Protein AF-A0A4Y8CLH3-F1 (afdb_monomer)

Mean predicted aligned error: 7.03 Å

Foldseek 3Di:
DDPCVVQNPVRDDDDAPQPDADVNDPVNSVCVVVVHDDDPVDDDPDPDPFDFFQLLVLLLVLLVVDPLDPPCNVVVNVVSCVPGGPDPDPLRHAFADLVVVVVVCVVCVVVQVVCCVPPPVVDPGSDDDDPSVPDDHRHHDDPDDSVVSNVVNVVVSVVSVVVVVVVVVVVVVVVVVVVD

pLDDT: mean 89.58, std 7.36, range [62.72, 97.62]

Solvent-accessible surface area (backbone atoms only — not comparable to full-atom values): 11167 Å² total; per-residue (Å²): 132,56,70,46,80,74,64,38,62,91,70,58,87,87,77,60,86,88,54,84,46,46,86,78,35,72,65,48,27,51,36,51,77,70,75,46,85,82,63,85,84,68,77,79,86,79,78,76,88,52,62,56,16,47,68,35,49,55,48,48,58,51,47,71,71,46,91,71,58,80,88,47,53,65,58,50,49,54,57,44,45,79,72,22,31,66,63,84,51,70,95,39,40,66,25,64,51,65,67,62,53,46,52,55,53,60,69,44,43,67,59,51,51,49,50,32,62,73,77,37,68,89,50,95,63,94,64,87,79,80,59,72,91,77,59,75,59,38,70,72,80,87,88,65,58,71,63,60,56,49,53,55,36,49,53,55,49,48,55,53,51,53,51,52,52,53,53,51,54,52,51,54,53,52,56,52,67,71,75,110

Secondary structure (DSSP, 8-state):
--HHHHH-GGG-----SSSS-GGGSHHHHHHHHTTPPP-TT--------PPBPHHHHHHHHHHTTS---HHHHHHHHHHHHHHHBT---GGGS-B--HHHHHHHHHHHHHHHHHHHHHH-TT-S-SSPPP-STT---B-S-SSS-HHHHHHHHHHHHHHHHHHHHHHHHHHHHHHHHTT-

Nearest PDB structures (foldseek):
  6nvw-assembly1_B  TM=2.755E-01  e=1.276E+00  Priestia megaterium

Sequence (180 aa):
KTHAEVFGEENLIVRLLREDYVGGTLLKDFVYHLGLEWDESFVLKQTKNESFNLLGTELMSRLNQKDLKQDNLNSLLFMARRKFEGSKEKRLKFAVQKDIAKAYVDYFASSLEWVKNKYFPHKNSLFTPVNWEEYEQNYTLTHMLSKDWDDVADFIAQIIVSKNEIISSLKEQLELARKD

Radius of gyration: 24.9 Å; Cα contacts (8 Å, |Δi|>4): 111; chains: 1; bounding box: 57×40×78 Å

Structure (mmCIF, N/CA/C/O backbone):
data_AF-A0A4Y8CLH3-F1
#
_entry.id   AF-A0A4Y8CLH3-F1
#
loop_
_atom_site.group_PDB
_atom_site.id
_atom_site.type_symbol
_atom_site.label_atom_id
_atom_site.label_alt_id
_atom_site.label_comp_id
_atom_site.label_asym_id
_atom_site.label_entity_id
_atom_site.label_seq_id
_ato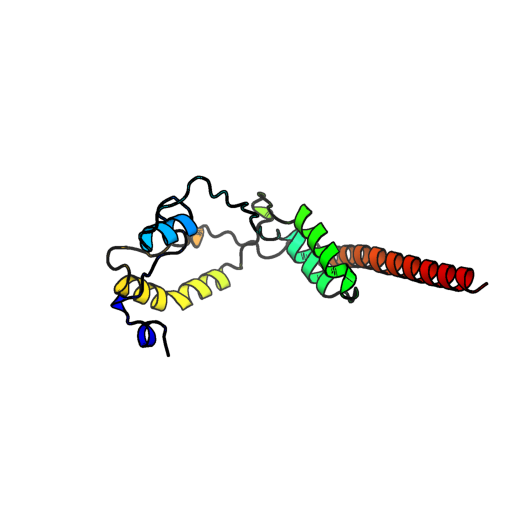m_site.pdbx_PDB_ins_code
_atom_site.Cartn_x
_atom_site.Cartn_y
_atom_site.Cartn_z
_atom_site.occupancy
_atom_site.B_iso_or_equiv
_atom_site.auth_seq_id
_atom_site.auth_comp_id
_atom_site.auth_asym_id
_atom_site.auth_atom_id
_atom_site.pdbx_PDB_model_num
ATOM 1 N N . LYS A 1 1 ? -14.162 23.718 6.050 1.00 66.88 1 LYS A N 1
ATOM 2 C CA . LYS A 1 1 ? -15.340 23.219 6.782 1.00 66.88 1 LYS A CA 1
ATOM 3 C C . LYS A 1 1 ? -15.260 21.707 6.838 1.00 66.88 1 LYS A C 1
ATOM 5 O O . LYS A 1 1 ? -14.906 21.123 5.816 1.00 66.88 1 LYS A O 1
ATOM 10 N N . THR A 1 2 ? -15.492 21.090 7.989 1.00 87.44 2 THR A N 1
ATOM 11 C CA . THR A 1 2 ? -15.524 19.621 8.102 1.00 87.44 2 THR A CA 1
ATOM 12 C C . THR A 1 2 ? -16.815 19.065 7.492 1.00 87.44 2 THR A C 1
ATOM 14 O O . THR A 1 2 ? -17.774 19.807 7.288 1.00 87.44 2 THR A O 1
ATOM 17 N N . HIS A 1 3 ? -16.864 17.764 7.186 1.00 89.12 3 HIS A N 1
ATOM 18 C CA . HIS A 1 3 ? -18.109 17.139 6.721 1.00 89.12 3 HIS A CA 1
ATOM 19 C C . HIS A 1 3 ? -19.236 17.283 7.756 1.00 89.12 3 HIS A C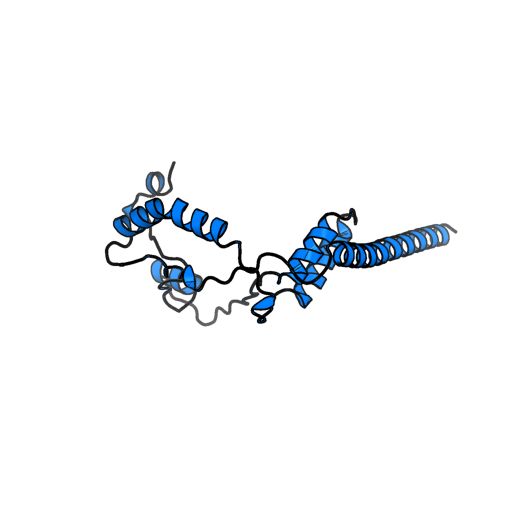 1
ATOM 21 O O . HIS A 1 3 ? -20.356 17.608 7.379 1.00 89.12 3 HIS A O 1
ATOM 27 N N . ALA A 1 4 ? -18.923 17.153 9.049 1.00 91.56 4 ALA A N 1
ATOM 28 C CA . ALA A 1 4 ? -19.880 17.361 10.136 1.00 91.56 4 ALA A CA 1
ATOM 29 C C . ALA A 1 4 ? -20.440 18.795 10.169 1.00 91.56 4 ALA A C 1
ATOM 31 O O . ALA A 1 4 ? -21.633 18.981 10.370 1.00 91.56 4 ALA A O 1
ATOM 32 N N . GLU A 1 5 ? -19.620 19.818 9.903 1.00 94.56 5 GLU A N 1
ATOM 33 C CA . GLU A 1 5 ? -20.084 21.217 9.847 1.00 94.56 5 GLU A CA 1
ATOM 34 C C . GLU A 1 5 ? -21.042 21.504 8.684 1.00 94.56 5 GLU A C 1
ATOM 36 O O . GLU A 1 5 ? -21.795 22.474 8.736 1.00 94.56 5 GLU A O 1
ATOM 41 N N . VAL A 1 6 ? -20.970 20.724 7.604 1.00 95.81 6 VAL A N 1
ATOM 42 C CA . VAL A 1 6 ? -21.806 20.922 6.412 1.00 95.81 6 VAL A CA 1
ATOM 43 C C . VAL A 1 6 ? -23.078 20.092 6.493 1.00 95.81 6 VAL A C 1
ATOM 45 O O . VAL A 1 6 ? -24.151 20.594 6.171 1.00 95.81 6 VAL A O 1
ATOM 48 N N . PHE A 1 7 ? -22.947 18.830 6.894 1.00 94.00 7 PHE A N 1
ATOM 49 C CA . PHE A 1 7 ? -24.032 17.858 6.846 1.00 94.00 7 PHE A CA 1
ATOM 50 C C . PHE A 1 7 ? -24.715 17.637 8.195 1.00 94.00 7 PHE A C 1
ATOM 52 O O . PHE A 1 7 ? -25.786 17.050 8.203 1.00 94.00 7 PHE A O 1
ATOM 59 N N . GLY A 1 8 ? -24.150 18.109 9.307 1.00 94.69 8 GLY A N 1
ATOM 60 C CA . GLY A 1 8 ? -24.592 17.731 10.650 1.00 94.69 8 GLY A CA 1
ATOM 61 C C . GLY A 1 8 ? -23.991 16.389 11.066 1.00 94.69 8 GLY A C 1
ATOM 62 O O . GLY A 1 8 ? -23.891 15.457 10.268 1.00 94.69 8 GLY A O 1
ATOM 63 N N . GLU A 1 9 ? -23.549 16.295 12.317 1.00 91.94 9 GLU A N 1
ATOM 64 C CA . GLU A 1 9 ? -22.932 15.085 12.874 1.00 91.94 9 GLU A CA 1
ATOM 65 C C . GLU A 1 9 ? -23.921 13.909 12.886 1.00 91.94 9 GLU A C 1
ATOM 67 O O . GLU A 1 9 ? -23.554 12.773 12.601 1.00 91.94 9 GLU A O 1
ATOM 72 N N . GLU A 1 10 ? -25.191 14.201 13.153 1.00 91.38 10 GLU A N 1
ATOM 73 C CA . GLU A 1 10 ? -26.307 13.260 13.184 1.00 91.38 10 GLU A CA 1
ATOM 74 C C . GLU A 1 10 ? -26.596 12.596 11.832 1.00 91.38 10 GLU A C 1
ATOM 76 O O . GLU A 1 10 ? -27.200 11.526 11.794 1.00 91.38 10 GLU A O 1
ATOM 81 N N . ASN A 1 11 ? -26.139 13.203 10.733 1.00 91.62 11 ASN A N 1
ATOM 82 C CA . ASN A 1 11 ? -26.319 12.680 9.379 1.00 91.62 11 ASN A CA 1
ATOM 83 C C . ASN A 1 11 ? -25.089 11.900 8.882 1.00 91.62 11 ASN A C 1
ATOM 85 O O . ASN A 1 11 ? -25.068 11.437 7.739 1.00 91.62 11 ASN A O 1
ATOM 89 N N . LEU A 1 12 ? -24.051 11.745 9.713 1.00 91.88 12 LEU A N 1
ATOM 90 C CA . LEU A 1 12 ? -22.868 10.960 9.375 1.00 91.88 12 LEU A CA 1
ATOM 91 C C . LEU A 1 12 ? -23.031 9.503 9.815 1.00 91.88 12 LEU A C 1
ATOM 93 O O . LEU A 1 12 ? -23.074 9.187 11.001 1.00 91.88 12 LEU A O 1
ATOM 97 N N . ILE A 1 13 ? -23.015 8.591 8.844 1.00 90.06 13 ILE A N 1
ATOM 98 C CA . ILE A 1 13 ? -22.942 7.151 9.105 1.00 90.06 13 ILE A CA 1
ATOM 99 C C . ILE A 1 13 ? -21.469 6.736 9.094 1.00 90.06 13 ILE A C 1
ATOM 101 O O . ILE A 1 13 ? -20.869 6.529 8.038 1.00 90.06 13 ILE A O 1
ATOM 105 N N . VAL A 1 14 ? -20.865 6.630 10.279 1.00 90.81 14 VAL A N 1
ATOM 106 C CA . VAL A 1 14 ? -19.463 6.215 10.421 1.00 90.81 14 VAL A CA 1
ATOM 107 C C . VAL A 1 14 ? -19.373 4.693 10.514 1.00 90.81 14 VAL A C 1
ATOM 109 O O . VAL A 1 14 ? -20.010 4.059 11.353 1.00 90.81 14 VAL A O 1
ATOM 112 N N . ARG A 1 15 ? -18.563 4.095 9.636 1.00 90.00 15 ARG A N 1
ATOM 113 C CA . ARG A 1 15 ? -18.377 2.642 9.517 1.00 90.00 15 ARG A CA 1
ATOM 114 C C . ARG A 1 15 ? -16.893 2.297 9.551 1.00 90.00 15 ARG A C 1
ATOM 116 O O . ARG A 1 15 ? -16.066 3.062 9.054 1.00 90.00 15 ARG A O 1
ATOM 123 N N . LEU A 1 16 ? -16.558 1.139 10.115 1.00 88.94 16 LEU A N 1
ATOM 124 C CA . LEU A 1 16 ? -15.201 0.610 10.044 1.00 88.94 16 LEU A CA 1
ATOM 125 C C . LEU A 1 16 ? -14.975 -0.045 8.684 1.00 88.94 16 LEU A C 1
ATOM 127 O O . LEU A 1 16 ? -15.798 -0.803 8.179 1.00 88.94 16 LEU A O 1
ATOM 131 N N . LEU A 1 17 ? -13.843 0.275 8.062 1.00 83.94 17 LEU A N 1
ATOM 132 C CA . LEU A 1 17 ? -13.471 -0.327 6.793 1.00 83.94 17 LEU A CA 1
ATOM 133 C C . LEU A 1 17 ? -13.070 -1.787 7.047 1.00 83.94 17 LEU A C 1
ATOM 135 O O . LEU A 1 17 ? -12.127 -2.039 7.790 1.00 83.94 17 LEU A O 1
ATOM 139 N N . ARG A 1 18 ? -13.739 -2.726 6.371 1.00 77.62 18 ARG A N 1
ATOM 140 C CA . ARG A 1 18 ? -13.541 -4.196 6.402 1.00 77.62 18 ARG A CA 1
ATOM 141 C C . ARG A 1 18 ? -14.016 -4.905 7.666 1.00 77.62 18 ARG A C 1
ATOM 143 O O . ARG A 1 18 ? -14.375 -6.074 7.568 1.00 77.62 18 ARG A O 1
ATOM 150 N N . GLU A 1 19 ? -14.071 -4.212 8.791 1.00 72.31 19 GLU A N 1
ATOM 151 C CA . GLU A 1 19 ? -14.640 -4.732 10.030 1.00 72.31 19 GLU A CA 1
ATOM 152 C C . GLU A 1 19 ? -16.157 -4.460 10.022 1.00 72.31 19 GLU A C 1
ATOM 154 O O . GLU A 1 19 ? -16.585 -3.318 9.885 1.00 72.31 19 GLU A O 1
ATOM 159 N N . ASP A 1 20 ? -16.979 -5.503 10.147 1.00 82.50 20 ASP A N 1
ATOM 160 C CA . ASP A 1 20 ? -18.451 -5.442 10.266 1.00 82.50 20 ASP A CA 1
ATOM 161 C C . ASP A 1 20 ? -19.277 -5.142 8.999 1.00 82.50 20 ASP A C 1
ATOM 163 O O . ASP A 1 20 ? -20.420 -4.690 9.114 1.00 82.50 20 ASP A O 1
ATOM 167 N N . TYR A 1 21 ? -18.768 -5.406 7.791 1.00 89.56 21 TYR A N 1
ATOM 168 C CA . TYR A 1 21 ? -19.589 -5.254 6.580 1.00 89.56 21 TYR A CA 1
ATOM 169 C C . TYR A 1 21 ? -20.824 -6.162 6.581 1.00 89.56 21 TYR A C 1
ATOM 171 O O . TYR A 1 21 ? -20.714 -7.392 6.609 1.00 89.56 21 TYR A O 1
ATOM 179 N N . VAL A 1 22 ? -22.000 -5.560 6.414 1.00 89.50 22 VAL A N 1
ATOM 180 C CA . VAL A 1 22 ? -23.236 -6.287 6.124 1.00 89.50 22 VAL A CA 1
ATOM 181 C C . VAL A 1 22 ? -23.158 -6.851 4.702 1.00 89.50 22 VAL A C 1
ATOM 183 O O . VAL A 1 22 ? -22.784 -6.168 3.751 1.00 89.50 22 VAL A O 1
ATOM 186 N N . GLY A 1 23 ? -23.444 -8.145 4.548 1.00 87.00 23 GLY A N 1
ATOM 187 C CA . GLY A 1 23 ? -23.339 -8.831 3.254 1.00 87.00 23 GLY A CA 1
ATOM 188 C C . GLY A 1 23 ? -21.901 -9.059 2.759 1.00 87.00 23 GLY A C 1
ATOM 189 O O . GLY A 1 23 ? -21.711 -9.458 1.612 1.00 87.00 23 GLY A O 1
ATOM 190 N N . GLY A 1 24 ? -20.878 -8.822 3.590 1.00 86.38 24 GLY A N 1
ATOM 191 C CA . GLY A 1 24 ? -19.489 -9.227 3.325 1.00 86.38 24 GLY A CA 1
ATOM 192 C C . GLY A 1 24 ? -18.717 -8.388 2.297 1.00 86.38 24 GLY A C 1
ATOM 193 O O . GLY A 1 24 ? -17.564 -8.699 2.001 1.00 86.38 24 GLY A O 1
ATOM 194 N N . THR A 1 25 ? -19.302 -7.316 1.754 1.00 87.00 25 THR A N 1
ATOM 195 C CA . THR A 1 25 ? -18.607 -6.387 0.844 1.00 87.00 25 THR A CA 1
ATOM 196 C C . THR A 1 25 ? -18.948 -4.940 1.180 1.00 87.00 25 THR A C 1
ATOM 198 O O . THR A 1 25 ? -20.038 -4.667 1.670 1.00 87.00 25 THR A O 1
ATOM 201 N N . LEU A 1 26 ? -18.045 -4.007 0.852 1.00 89.19 26 LEU A N 1
ATOM 202 C CA . LEU A 1 26 ? -18.276 -2.572 1.056 1.00 89.19 26 LEU A CA 1
ATOM 203 C C . LEU A 1 26 ? -19.551 -2.085 0.349 1.00 89.19 26 LEU A C 1
ATOM 205 O O . LEU A 1 26 ? -20.279 -1.273 0.899 1.00 89.19 26 LEU A O 1
ATOM 209 N N . LEU A 1 27 ? -19.828 -2.581 -0.861 1.00 90.69 27 LEU A N 1
ATOM 210 C CA . LEU A 1 27 ? -21.009 -2.168 -1.623 1.00 90.69 27 LEU A CA 1
ATOM 211 C C . LEU A 1 27 ? -22.304 -2.700 -1.010 1.00 90.69 27 LEU A C 1
ATOM 213 O O . LEU A 1 27 ? -23.266 -1.947 -0.911 1.00 90.69 27 LEU A O 1
ATOM 217 N N . LYS A 1 28 ? -22.318 -3.964 -0.566 1.00 90.94 28 LYS A N 1
ATOM 218 C CA . LYS A 1 28 ? -23.473 -4.530 0.146 1.00 90.94 28 LYS A CA 1
ATOM 219 C C . LYS A 1 28 ? -23.717 -3.794 1.470 1.00 90.94 28 LYS A C 1
ATOM 221 O O . LYS A 1 28 ? -24.863 -3.470 1.763 1.00 90.94 28 LYS A O 1
ATOM 226 N N . ASP A 1 29 ? -22.656 -3.447 2.203 1.00 92.38 29 ASP A N 1
ATOM 227 C CA . ASP A 1 29 ? -22.757 -2.644 3.428 1.00 92.38 29 ASP A CA 1
ATOM 228 C C . ASP A 1 29 ? -23.341 -1.255 3.142 1.00 92.38 29 ASP A C 1
ATOM 230 O O . ASP A 1 29 ? -24.280 -0.818 3.800 1.00 92.38 29 ASP A O 1
ATOM 234 N N . PHE A 1 30 ? -22.828 -0.586 2.109 1.00 92.38 30 PHE A N 1
ATOM 235 C CA . PHE A 1 30 ? -23.283 0.739 1.701 1.00 92.38 30 PHE A CA 1
ATOM 236 C C . PHE A 1 30 ? -24.765 0.752 1.297 1.00 92.38 30 PHE A C 1
ATOM 238 O O . PHE A 1 30 ? -25.522 1.589 1.776 1.00 92.38 30 PHE A O 1
ATOM 245 N N . VAL A 1 31 ? -25.194 -0.196 0.456 1.00 94.00 31 VAL A N 1
ATOM 246 C CA . VAL A 1 31 ? -26.595 -0.346 0.017 1.00 94.00 31 VAL A CA 1
ATOM 247 C C . VAL A 1 31 ? -27.519 -0.587 1.211 1.00 94.00 31 VAL A C 1
ATOM 249 O O . VAL A 1 31 ? -28.538 0.090 1.339 1.00 94.00 31 VAL A O 1
ATOM 252 N N . TYR A 1 32 ? -27.119 -1.477 2.122 1.00 93.25 32 TYR A N 1
ATOM 253 C CA . TYR A 1 32 ? -27.879 -1.781 3.332 1.00 93.25 32 TYR A CA 1
ATOM 254 C C . TYR A 1 32 ? -28.121 -0.535 4.199 1.00 93.25 32 TYR A C 1
ATOM 256 O O . TYR A 1 32 ? -29.258 -0.266 4.583 1.00 93.25 32 TYR A O 1
ATOM 264 N N . HIS A 1 33 ? -27.082 0.263 4.475 1.00 91.75 33 HIS A N 1
ATOM 265 C CA . HIS A 1 33 ? -27.214 1.451 5.338 1.00 91.75 33 HIS A CA 1
ATOM 266 C C . HIS A 1 33 ? -27.935 2.626 4.673 1.00 91.75 33 HIS A C 1
ATOM 268 O O . HIS A 1 33 ? -28.409 3.517 5.373 1.00 91.75 33 HIS A O 1
ATOM 274 N N . LEU A 1 34 ? -28.071 2.620 3.345 1.00 92.38 34 LEU A N 1
ATOM 275 C CA . LEU A 1 34 ? -28.945 3.551 2.627 1.00 92.38 34 LEU A CA 1
ATOM 276 C C . LEU A 1 34 ? -30.407 3.083 2.558 1.00 92.38 34 LEU A C 1
ATOM 278 O O . LEU A 1 34 ? -31.237 3.791 1.990 1.00 92.38 34 LEU A O 1
ATOM 282 N N . GLY A 1 35 ? -30.734 1.909 3.109 1.00 93.88 35 GLY A N 1
ATOM 283 C CA . GLY A 1 35 ? -32.077 1.331 3.020 1.00 93.88 35 GLY A CA 1
ATOM 284 C C . GLY A 1 35 ? -32.457 0.913 1.598 1.00 93.88 35 GLY A C 1
ATOM 285 O O . GLY A 1 35 ? -33.639 0.884 1.261 1.00 93.88 35 GLY A O 1
ATOM 286 N N . LEU A 1 36 ? -31.464 0.630 0.754 1.00 94.50 36 LEU A N 1
ATOM 287 C CA . LEU A 1 36 ? -31.660 0.166 -0.614 1.00 94.50 36 LEU A CA 1
ATOM 288 C C . LEU A 1 36 ? -31.672 -1.369 -0.648 1.00 94.50 36 LEU A C 1
ATOM 290 O O . LEU A 1 36 ? -30.974 -2.028 0.124 1.00 94.50 36 LEU A O 1
ATOM 294 N N . GLU A 1 37 ? -32.437 -1.948 -1.571 1.00 93.56 37 GLU A N 1
ATOM 295 C CA . GLU A 1 37 ? -32.413 -3.391 -1.809 1.00 93.56 37 GLU A CA 1
ATOM 296 C C . GLU A 1 37 ? -31.221 -3.767 -2.692 1.00 93.56 37 GLU A C 1
ATOM 298 O O . GLU A 1 37 ? -30.934 -3.119 -3.701 1.00 93.56 37 GLU A O 1
ATOM 303 N N . TRP A 1 38 ? -30.506 -4.825 -2.306 1.00 93.19 38 TRP A N 1
ATOM 304 C CA . TRP A 1 38 ? -29.411 -5.346 -3.111 1.00 93.19 38 TRP A CA 1
ATOM 305 C C . TRP A 1 38 ? -29.947 -6.216 -4.251 1.00 93.19 38 TRP A C 1
ATOM 307 O O . TRP A 1 38 ? -30.603 -7.229 -4.014 1.00 93.19 38 TRP A O 1
ATOM 317 N N . ASP A 1 39 ? -29.603 -5.860 -5.486 1.00 91.12 39 ASP A N 1
ATOM 318 C CA . ASP A 1 39 ? -29.873 -6.687 -6.658 1.00 91.12 39 ASP A CA 1
ATOM 319 C C . ASP A 1 39 ? -28.838 -7.820 -6.763 1.00 91.12 39 ASP A C 1
ATOM 321 O O . ASP A 1 39 ? -27.675 -7.597 -7.101 1.00 91.12 39 ASP A O 1
ATOM 325 N N . GLU A 1 40 ? -29.251 -9.062 -6.498 1.00 90.31 40 GLU A N 1
ATOM 326 C CA . GLU A 1 40 ? -28.365 -10.231 -6.613 1.00 90.31 40 GLU A CA 1
ATOM 327 C C . GLU A 1 40 ? -27.948 -10.543 -8.063 1.00 90.31 40 GLU A C 1
ATOM 329 O O . GLU A 1 40 ? -27.012 -11.317 -8.275 1.00 90.31 40 GLU A O 1
ATOM 334 N N . SER A 1 41 ? -28.571 -9.919 -9.071 1.00 91.25 41 SER A N 1
ATOM 335 C CA . SER A 1 41 ? -28.105 -9.985 -10.462 1.00 91.25 41 SER A CA 1
ATOM 336 C C . SER A 1 41 ? -26.872 -9.106 -10.720 1.00 91.25 41 SER A C 1
ATOM 338 O O . SER A 1 41 ? -26.160 -9.296 -11.713 1.00 91.25 41 SER A O 1
ATOM 340 N N . PHE A 1 42 ? -26.563 -8.178 -9.809 1.00 87.69 42 PHE A N 1
ATOM 341 C CA . PHE A 1 42 ? -25.400 -7.312 -9.912 1.00 87.69 42 PHE A CA 1
ATOM 342 C C . PHE A 1 42 ? -24.105 -8.080 -9.609 1.00 87.69 42 PHE A C 1
ATOM 344 O O . PHE A 1 42 ? -23.705 -8.295 -8.461 1.00 87.69 42 PHE A O 1
ATOM 351 N N . VAL A 1 43 ? -23.398 -8.465 -10.673 1.00 81.62 43 VAL A N 1
ATOM 352 C CA . VAL A 1 43 ? -22.102 -9.145 -10.583 1.00 81.62 43 VAL A CA 1
ATOM 353 C C . VAL A 1 43 ? -20.965 -8.136 -10.706 1.00 81.62 43 VAL A C 1
ATOM 355 O O . VAL A 1 43 ? -20.664 -7.630 -11.789 1.00 81.62 43 VAL A O 1
ATOM 358 N N . LEU A 1 44 ? -20.258 -7.893 -9.602 1.00 75.62 44 LEU A N 1
ATOM 359 C CA . LEU A 1 44 ? -19.039 -7.093 -9.635 1.00 75.62 44 LEU A CA 1
ATOM 360 C C . LEU A 1 44 ? -17.870 -7.939 -10.160 1.00 75.62 44 LEU A C 1
ATOM 362 O O . LEU A 1 44 ? -17.410 -8.864 -9.486 1.00 75.62 44 LEU A O 1
ATOM 366 N N . LYS A 1 45 ? -17.323 -7.599 -11.334 1.00 74.25 45 LYS A N 1
ATOM 367 C CA . LYS A 1 45 ? -16.013 -8.124 -11.751 1.00 74.25 45 LYS A CA 1
ATOM 368 C C . LYS A 1 45 ? -14.940 -7.544 -10.830 1.00 74.25 45 LYS A C 1
ATOM 370 O O . LYS A 1 45 ? -14.440 -6.447 -11.058 1.00 74.25 45 LYS A O 1
ATOM 375 N N . GLN A 1 46 ? -14.595 -8.271 -9.773 1.00 62.72 46 GLN A N 1
ATOM 376 C CA . GLN A 1 46 ? -13.499 -7.891 -8.891 1.00 62.72 46 GLN A CA 1
ATOM 377 C C . GLN A 1 46 ? -12.159 -8.178 -9.570 1.00 62.72 46 GLN A C 1
ATOM 379 O O . GLN A 1 46 ? -11.593 -9.260 -9.435 1.00 62.72 46 GLN A O 1
ATOM 384 N N . THR A 1 47 ? -11.610 -7.191 -10.271 1.00 64.75 47 THR A N 1
ATOM 385 C CA . THR A 1 47 ? -10.163 -7.135 -10.490 1.00 64.75 47 THR A CA 1
ATOM 386 C C . THR A 1 47 ? -9.522 -6.681 -9.187 1.00 64.75 47 THR A C 1
ATOM 388 O O . THR A 1 47 ? -9.568 -5.498 -8.845 1.00 64.75 47 THR A O 1
ATOM 391 N N . LYS A 1 48 ? -8.964 -7.622 -8.421 1.00 66.62 48 LYS A N 1
ATOM 392 C CA . LYS A 1 48 ? -8.140 -7.270 -7.265 1.00 66.62 48 LYS A CA 1
ATOM 393 C C . LYS A 1 48 ? -6.872 -6.604 -7.789 1.00 66.62 48 LYS A C 1
ATOM 395 O O . LYS A 1 48 ? -6.113 -7.221 -8.524 1.00 66.62 48 LYS A O 1
ATOM 400 N N . ASN A 1 49 ? -6.682 -5.336 -7.437 1.00 68.56 49 ASN A N 1
ATOM 401 C CA . ASN A 1 49 ? -5.378 -4.701 -7.555 1.00 68.56 49 ASN A CA 1
ATOM 402 C C . ASN A 1 49 ? -4.500 -5.326 -6.470 1.00 68.56 49 ASN A C 1
ATOM 404 O O . ASN A 1 49 ? -4.715 -5.091 -5.277 1.00 68.56 49 ASN A O 1
ATOM 408 N N . GLU A 1 50 ? -3.613 -6.220 -6.881 1.00 83.56 50 GLU A N 1
ATOM 409 C CA . GLU A 1 50 ? -2.708 -6.911 -5.979 1.00 83.56 50 GLU A CA 1
ATOM 410 C C . GLU A 1 50 ? -1.386 -6.156 -5.947 1.00 83.56 50 GLU A C 1
ATOM 412 O O .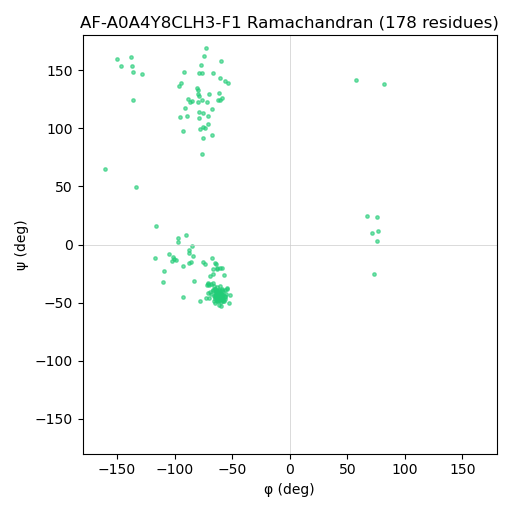 GLU A 1 50 ? -0.902 -5.672 -6.961 1.00 83.56 50 GLU A O 1
ATOM 417 N N . SER A 1 51 ? -0.799 -6.017 -4.763 1.00 86.56 51 SER A N 1
ATOM 418 C CA . SER A 1 51 ? 0.485 -5.337 -4.645 1.00 86.56 51 SER A CA 1
ATOM 419 C C . SER A 1 51 ? 1.581 -6.137 -5.340 1.00 86.56 51 SER A C 1
ATOM 421 O O . SER A 1 51 ? 1.580 -7.373 -5.312 1.00 86.56 51 SER A O 1
ATOM 423 N N . PHE A 1 52 ? 2.560 -5.422 -5.889 1.00 92.38 52 PHE A N 1
ATOM 424 C CA . PHE A 1 52 ? 3.823 -6.028 -6.268 1.00 92.38 52 PHE A CA 1
ATOM 425 C C . PHE A 1 52 ? 4.473 -6.729 -5.077 1.00 92.38 52 PHE A C 1
ATOM 427 O O . PHE A 1 52 ? 4.467 -6.241 -3.944 1.00 92.38 52 PHE A O 1
ATOM 434 N N . ASN A 1 53 ? 5.062 -7.884 -5.356 1.00 93.81 53 ASN A N 1
ATOM 435 C CA . ASN A 1 53 ? 6.016 -8.520 -4.472 1.00 93.81 53 ASN A CA 1
ATOM 436 C C . ASN A 1 53 ? 7.351 -7.747 -4.490 1.00 93.81 53 ASN A C 1
ATOM 438 O O . ASN A 1 53 ? 7.568 -6.879 -5.337 1.00 93.81 53 ASN A O 1
ATOM 442 N N . LEU A 1 54 ? 8.262 -8.070 -3.571 1.00 93.31 54 LEU A N 1
ATOM 443 C CA . LEU A 1 54 ? 9.543 -7.368 -3.435 1.00 93.31 54 LEU A CA 1
ATOM 444 C C . LEU A 1 54 ? 10.363 -7.319 -4.729 1.00 93.31 54 LEU A C 1
ATOM 446 O O . LEU A 1 54 ? 10.964 -6.293 -5.019 1.00 93.31 54 LEU A O 1
ATOM 450 N N . LEU A 1 55 ? 10.352 -8.390 -5.528 1.00 93.81 55 LEU A N 1
ATOM 451 C CA . LEU A 1 55 ? 11.071 -8.440 -6.807 1.00 93.81 55 LEU A CA 1
ATOM 452 C C . LEU A 1 55 ? 10.480 -7.445 -7.812 1.00 93.81 55 LEU A C 1
ATOM 454 O O . LEU A 1 55 ? 11.215 -6.727 -8.484 1.00 93.81 55 LEU A O 1
ATOM 458 N N . GLY A 1 56 ? 9.148 -7.386 -7.898 1.00 93.75 56 GLY A N 1
ATOM 459 C CA . GLY A 1 56 ? 8.446 -6.443 -8.765 1.00 93.75 56 GLY A CA 1
ATOM 460 C C . GLY A 1 56 ? 8.684 -4.997 -8.356 1.00 93.75 56 GLY A C 1
ATOM 461 O O . GLY A 1 56 ? 8.946 -4.159 -9.217 1.00 93.75 56 GLY A O 1
ATOM 462 N N . THR A 1 57 ? 8.646 -4.717 -7.052 1.00 92.44 57 THR A N 1
ATOM 463 C CA . THR A 1 57 ? 8.959 -3.391 -6.505 1.00 92.44 57 THR A CA 1
ATOM 464 C C . THR A 1 57 ? 10.390 -2.979 -6.848 1.00 92.44 57 THR A C 1
ATOM 466 O O . THR A 1 57 ? 10.598 -1.875 -7.352 1.00 92.44 57 THR A O 1
ATOM 469 N N . GLU A 1 58 ? 11.362 -3.871 -6.646 1.00 93.62 58 GLU A N 1
ATOM 470 C CA . GLU A 1 58 ? 12.782 -3.604 -6.899 1.00 93.62 58 GLU A CA 1
ATOM 471 C C . GLU A 1 58 ? 13.072 -3.346 -8.386 1.00 93.62 58 GLU A C 1
ATOM 473 O O . GLU A 1 58 ? 13.754 -2.378 -8.740 1.00 93.62 58 GLU A O 1
ATOM 478 N N . LEU A 1 59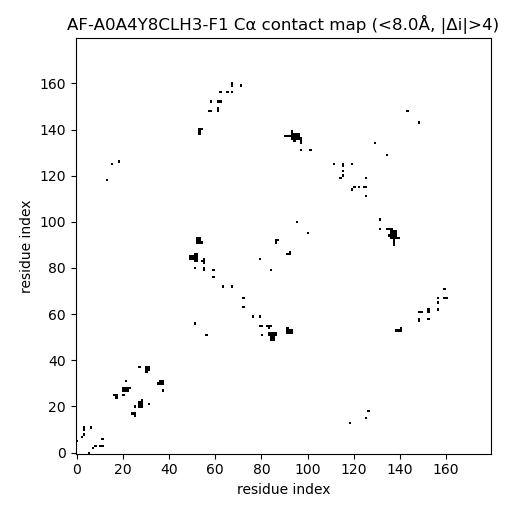 ? 12.498 -4.176 -9.264 1.00 93.38 59 LEU A N 1
ATOM 479 C CA . LEU A 1 59 ? 12.630 -4.043 -10.712 1.00 93.38 59 LEU A CA 1
ATOM 480 C C . LEU A 1 59 ? 11.985 -2.751 -11.220 1.00 93.38 59 LEU A C 1
ATOM 482 O O . LEU A 1 59 ? 12.614 -1.987 -11.954 1.00 93.38 59 LEU A O 1
ATOM 486 N N . MET A 1 60 ? 10.731 -2.494 -10.833 1.00 91.75 60 MET A N 1
ATOM 487 C CA . MET A 1 60 ? 10.003 -1.312 -11.294 1.00 91.75 60 MET A CA 1
ATOM 488 C C . MET A 1 60 ? 10.638 -0.021 -10.784 1.00 91.75 60 MET A C 1
ATOM 490 O O . MET A 1 60 ? 10.679 0.951 -11.530 1.00 91.75 60 MET A O 1
ATOM 494 N N . SER A 1 61 ? 11.180 -0.009 -9.561 1.00 91.75 61 SER A N 1
ATOM 495 C CA . SER A 1 61 ? 11.915 1.144 -9.027 1.00 91.75 61 SER A CA 1
ATOM 496 C C . SER A 1 61 ? 13.075 1.552 -9.942 1.00 91.75 61 SER A C 1
ATOM 498 O O . SER A 1 61 ? 13.211 2.731 -10.265 1.00 91.75 61 SER A O 1
ATOM 500 N N . ARG A 1 62 ? 13.855 0.582 -10.440 1.00 92.56 62 ARG A N 1
ATOM 501 C CA . ARG A 1 62 ? 14.961 0.839 -11.379 1.00 92.56 62 ARG A CA 1
ATOM 502 C C . ARG A 1 62 ? 14.484 1.199 -12.771 1.00 92.56 62 ARG A C 1
ATOM 504 O O . ARG A 1 62 ? 14.980 2.163 -13.339 1.00 92.56 62 ARG A O 1
ATOM 511 N N . LEU A 1 63 ? 13.517 0.463 -13.318 1.00 90.75 63 LEU A N 1
ATOM 512 C CA . LEU A 1 63 ? 12.980 0.750 -14.652 1.00 90.75 63 LEU A CA 1
ATOM 513 C C . LEU A 1 63 ? 12.350 2.145 -14.729 1.00 90.75 63 LEU A C 1
ATOM 515 O O . LEU A 1 63 ? 12.517 2.821 -15.736 1.00 90.75 63 LEU A O 1
ATOM 519 N N . ASN A 1 64 ? 11.695 2.607 -13.660 1.00 88.88 64 ASN A N 1
ATOM 520 C CA . ASN A 1 64 ? 11.134 3.958 -13.583 1.00 88.88 64 ASN A CA 1
ATOM 521 C C . ASN A 1 64 ? 12.208 5.059 -13.568 1.00 88.88 64 ASN A C 1
ATOM 523 O O . ASN A 1 64 ? 11.901 6.203 -13.889 1.00 88.88 64 ASN A O 1
ATOM 527 N N . GLN A 1 65 ? 13.448 4.731 -13.192 1.00 89.56 65 GLN A N 1
ATOM 528 C CA . GLN A 1 65 ? 14.590 5.648 -13.268 1.00 89.56 65 GLN A CA 1
ATOM 529 C C . GLN A 1 65 ? 15.252 5.639 -14.653 1.00 89.56 65 GLN A C 1
ATOM 531 O O . GLN A 1 65 ? 16.043 6.532 -14.954 1.00 89.56 65 GLN A O 1
ATOM 536 N N . LYS A 1 66 ? 14.954 4.646 -15.502 1.00 87.06 66 LYS A N 1
ATOM 537 C CA . LYS A 1 66 ? 15.444 4.606 -16.882 1.00 87.06 66 LYS A CA 1
ATOM 538 C C . LYS A 1 66 ? 14.572 5.524 -17.742 1.00 87.06 66 LYS A C 1
ATOM 540 O O . LYS A 1 66 ? 13.347 5.414 -17.746 1.00 87.06 66 LYS A O 1
ATOM 545 N N . ASP A 1 67 ? 15.200 6.407 -18.514 1.00 79.69 67 ASP A N 1
ATOM 546 C CA . ASP A 1 67 ? 14.495 7.268 -19.470 1.00 79.69 67 ASP A CA 1
ATOM 547 C C . ASP A 1 67 ? 14.089 6.474 -20.726 1.00 79.69 67 ASP A C 1
ATOM 549 O O . ASP A 1 67 ? 14.741 6.510 -21.769 1.00 79.69 67 ASP A O 1
ATOM 553 N N . LEU A 1 68 ? 13.021 5.680 -20.611 1.00 77.94 68 LEU A N 1
ATOM 554 C CA . LEU A 1 68 ? 12.559 4.767 -21.668 1.00 77.94 68 LEU A CA 1
ATOM 555 C C . LEU A 1 68 ? 11.555 5.386 -22.650 1.00 77.94 68 LEU A C 1
ATOM 557 O O . LEU A 1 68 ? 11.018 4.663 -23.500 1.00 77.94 68 LEU A O 1
ATOM 561 N N . LYS A 1 69 ? 11.326 6.706 -22.554 1.00 70.44 69 LYS A N 1
ATOM 562 C CA . LYS A 1 69 ? 10.225 7.452 -23.193 1.00 70.44 69 LYS A CA 1
ATOM 563 C C . LYS A 1 69 ? 8.843 6.892 -22.789 1.00 70.44 69 LYS A C 1
ATOM 565 O O . LYS A 1 69 ? 8.642 5.688 -22.634 1.00 70.44 69 LYS A O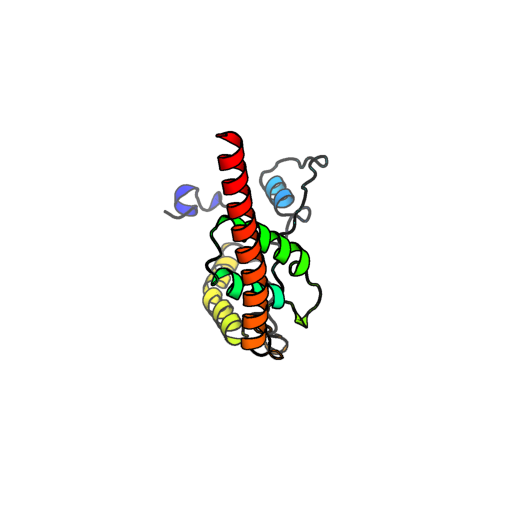 1
ATOM 570 N N . GLN A 1 70 ? 7.857 7.769 -22.582 1.00 63.34 70 GLN A N 1
ATOM 571 C CA . GLN A 1 70 ? 6.599 7.408 -21.897 1.00 63.34 70 GLN A CA 1
ATOM 572 C C . GLN A 1 70 ? 5.810 6.247 -22.541 1.00 63.34 70 GLN A C 1
ATOM 574 O O . GLN A 1 70 ? 5.127 5.510 -21.827 1.00 63.34 70 GLN A O 1
ATOM 579 N N . ASP A 1 71 ? 5.956 6.015 -23.848 1.00 63.19 71 ASP A N 1
ATOM 580 C CA . ASP A 1 71 ? 5.173 5.021 -24.596 1.00 63.19 71 ASP A CA 1
ATOM 581 C C . ASP A 1 71 ? 5.389 3.559 -24.154 1.00 63.19 71 ASP A C 1
ATOM 583 O O . ASP A 1 71 ? 4.519 2.714 -24.374 1.00 63.19 71 ASP A O 1
ATOM 587 N N . ASN A 1 72 ? 6.507 3.227 -23.493 1.00 70.88 72 ASN A N 1
ATOM 588 C CA . ASN A 1 72 ? 6.802 1.839 -23.096 1.00 70.88 72 ASN A CA 1
ATOM 589 C C . ASN A 1 72 ? 6.539 1.534 -21.616 1.00 70.88 72 ASN A C 1
ATOM 591 O O . ASN A 1 72 ? 6.451 0.358 -21.250 1.00 70.88 72 ASN A O 1
ATOM 595 N N . LEU A 1 73 ? 6.359 2.555 -20.770 1.00 72.75 73 LEU A N 1
ATOM 596 C CA . LEU A 1 73 ? 6.191 2.373 -19.322 1.00 72.75 73 LEU A CA 1
ATOM 597 C C . LEU A 1 73 ? 4.905 1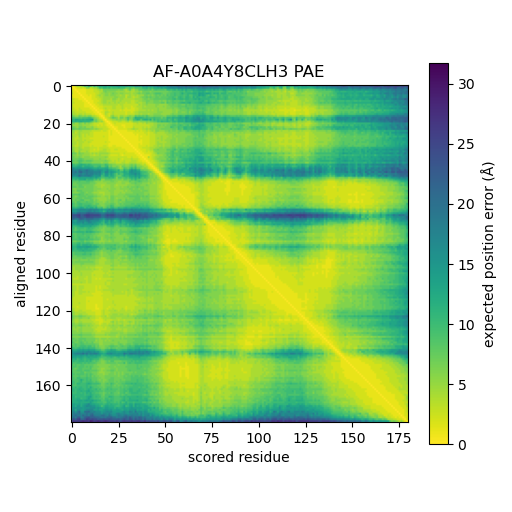.613 -18.975 1.00 72.75 73 LEU A C 1
ATOM 599 O O . LEU A 1 73 ? 4.925 0.736 -18.116 1.00 72.75 73 LEU A O 1
ATOM 603 N N . ASN A 1 74 ? 3.803 1.866 -19.688 1.00 79.81 74 ASN A N 1
ATOM 604 C CA . ASN A 1 74 ? 2.540 1.154 -19.458 1.00 79.81 74 ASN A CA 1
ATOM 605 C C . ASN A 1 74 ? 2.629 -0.334 -19.828 1.00 79.81 74 ASN A C 1
ATOM 607 O O . ASN A 1 74 ? 2.104 -1.187 -19.112 1.00 79.81 74 ASN A O 1
ATOM 611 N N . SER A 1 75 ? 3.326 -0.654 -20.921 1.00 82.50 75 SER A N 1
ATOM 612 C CA . SER A 1 75 ? 3.545 -2.040 -21.350 1.00 82.50 75 SER A CA 1
ATOM 613 C C . SER A 1 75 ? 4.457 -2.783 -20.374 1.00 82.50 75 SER A C 1
ATOM 615 O O . SER A 1 75 ? 4.170 -3.920 -20.001 1.00 82.50 75 SER A O 1
ATOM 617 N N . LEU A 1 76 ? 5.526 -2.126 -19.915 1.00 86.06 76 LEU A N 1
ATOM 618 C CA . LEU A 1 76 ? 6.418 -2.644 -18.879 1.00 86.06 76 LEU A CA 1
ATOM 619 C C . LEU A 1 76 ? 5.683 -2.905 -17.572 1.00 86.06 76 LEU A C 1
ATOM 621 O O . LEU A 1 76 ? 5.779 -4.004 -17.029 1.00 86.06 76 LEU A O 1
ATOM 625 N N . LEU A 1 77 ? 4.907 -1.924 -17.109 1.00 87.25 77 LEU A N 1
ATOM 626 C CA . LEU A 1 77 ? 4.090 -2.058 -15.916 1.00 87.25 77 LEU A CA 1
ATOM 627 C C . LEU A 1 77 ? 3.146 -3.250 -16.065 1.00 87.25 77 LEU A C 1
ATOM 629 O O . LEU A 1 77 ? 3.120 -4.110 -15.195 1.00 87.25 77 LEU A O 1
ATOM 633 N N . PHE A 1 78 ? 2.428 -3.364 -17.183 1.00 87.81 78 PHE A N 1
ATOM 634 C CA . PHE A 1 78 ? 1.530 -4.492 -17.428 1.00 87.81 78 PHE A CA 1
ATOM 635 C C . PHE A 1 78 ? 2.249 -5.850 -17.386 1.00 87.81 78 PHE A C 1
ATOM 637 O O . PHE A 1 78 ? 1.753 -6.797 -16.771 1.00 87.81 78 PHE A O 1
ATOM 644 N N . MET A 1 79 ? 3.429 -5.961 -18.002 1.00 87.62 79 MET A N 1
ATOM 645 C CA . MET A 1 79 ? 4.227 -7.191 -17.963 1.00 87.62 79 MET A CA 1
ATOM 646 C C . MET A 1 79 ? 4.709 -7.518 -16.550 1.00 87.62 79 MET A C 1
ATOM 648 O O . MET A 1 79 ? 4.584 -8.666 -16.119 1.00 87.62 79 MET A O 1
ATOM 652 N N . ALA A 1 80 ? 5.207 -6.516 -15.823 1.00 90.62 80 ALA A N 1
ATOM 653 C CA . ALA A 1 80 ? 5.627 -6.671 -14.440 1.00 90.62 80 ALA A CA 1
ATOM 654 C C . ALA A 1 80 ? 4.450 -7.133 -13.578 1.00 90.62 80 ALA A C 1
ATOM 656 O O . ALA A 1 80 ? 4.580 -8.108 -12.837 1.00 90.62 80 ALA A O 1
ATOM 657 N N . ARG A 1 81 ? 3.280 -6.495 -13.720 1.00 90.19 81 ARG A N 1
ATOM 658 C CA . ARG A 1 81 ? 2.063 -6.826 -12.966 1.00 90.19 81 ARG A CA 1
ATOM 659 C C . ARG A 1 81 ? 1.713 -8.300 -13.068 1.00 90.19 81 ARG A C 1
ATOM 661 O O . ARG A 1 81 ? 1.621 -8.993 -12.062 1.00 90.19 81 ARG A O 1
ATOM 668 N N . ARG A 1 82 ? 1.671 -8.825 -14.295 1.00 89.38 82 ARG A N 1
ATOM 669 C CA . ARG A 1 82 ? 1.364 -10.240 -14.567 1.00 89.38 82 ARG A CA 1
ATOM 670 C C . ARG A 1 82 ? 2.313 -11.246 -13.912 1.00 89.38 82 ARG A C 1
ATOM 672 O O . ARG A 1 82 ? 1.971 -12.426 -13.860 1.00 89.38 82 ARG A O 1
ATOM 679 N N . LYS A 1 83 ? 3.518 -10.833 -13.514 1.00 90.94 83 LYS A N 1
ATOM 680 C CA . LYS A 1 83 ? 4.550 -11.724 -12.964 1.00 90.94 83 LYS A CA 1
ATOM 681 C C . LYS A 1 83 ? 4.803 -11.517 -11.482 1.00 90.94 83 LYS A C 1
ATOM 683 O O . LYS A 1 83 ? 5.157 -12.478 -10.804 1.00 90.94 83 LYS A O 1
ATOM 688 N N . PHE A 1 84 ? 4.649 -10.292 -10.999 1.00 93.31 84 PHE A N 1
ATOM 689 C CA . PHE A 1 84 ? 5.083 -9.916 -9.663 1.00 93.31 84 PHE A CA 1
ATOM 690 C C . PHE A 1 84 ? 3.940 -9.477 -8.746 1.00 93.31 84 PHE A C 1
ATOM 692 O O . PHE A 1 84 ? 4.171 -9.381 -7.543 1.00 93.31 84 PHE A O 1
ATOM 699 N N . GLU A 1 85 ? 2.727 -9.236 -9.250 1.00 92.12 85 GLU A N 1
ATOM 700 C CA . GLU A 1 85 ? 1.549 -9.061 -8.390 1.00 92.12 85 GLU A CA 1
ATOM 701 C C . GLU A 1 85 ? 1.042 -10.417 -7.872 1.00 92.12 85 GLU A C 1
ATOM 703 O O . GLU A 1 85 ? 1.289 -11.470 -8.465 1.00 92.12 85 GLU A O 1
ATOM 708 N N . GLY A 1 86 ? 0.359 -10.405 -6.727 1.00 86.75 86 GLY A N 1
ATOM 709 C CA . GLY A 1 86 ? -0.390 -11.578 -6.260 1.00 86.75 86 GLY A CA 1
ATOM 710 C C . GLY A 1 86 ? 0.422 -12.708 -5.645 1.00 86.75 86 GLY A C 1
ATOM 711 O O . GLY A 1 86 ? -0.103 -13.804 -5.427 1.00 86.75 86 GLY A O 1
ATOM 712 N N . SER A 1 87 ? 1.703 -12.475 -5.350 1.00 85.81 87 SER A N 1
ATOM 713 C CA . SER A 1 87 ? 2.538 -13.501 -4.728 1.00 85.81 87 SER A CA 1
ATOM 714 C C . SER A 1 87 ? 1.952 -13.955 -3.390 1.00 85.81 87 SER A C 1
ATOM 716 O O . SER A 1 87 ? 1.718 -13.155 -2.482 1.00 85.81 87 SER A O 1
ATOM 718 N N . LYS A 1 88 ? 1.769 -15.271 -3.256 1.00 86.75 88 LY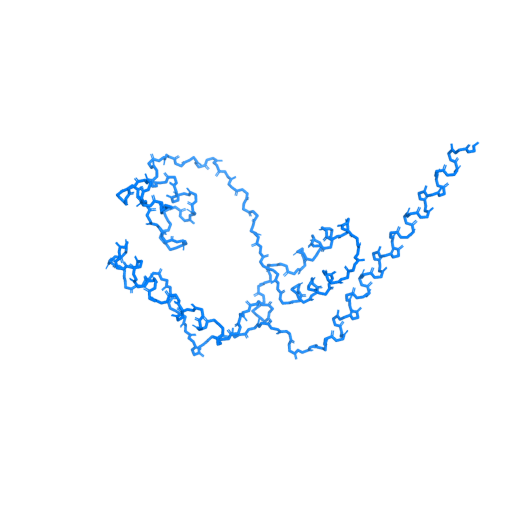S A N 1
ATOM 719 C CA . LYS A 1 88 ? 1.390 -15.922 -1.994 1.00 86.75 88 LYS A CA 1
ATOM 720 C C . LYS A 1 88 ? 2.606 -16.288 -1.140 1.00 86.75 88 LYS A C 1
ATOM 722 O O . LYS A 1 88 ? 2.447 -16.715 0.000 1.00 86.75 88 LYS A O 1
ATOM 727 N N . GLU A 1 89 ? 3.817 -16.133 -1.675 1.00 89.81 89 GLU A N 1
ATOM 728 C CA . GLU A 1 89 ? 5.048 -16.458 -0.960 1.00 89.81 89 GLU A CA 1
ATOM 729 C C . GLU A 1 89 ? 5.359 -15.387 0.089 1.00 89.81 89 GLU A C 1
ATOM 731 O O . GLU A 1 89 ? 5.708 -14.254 -0.252 1.00 89.81 89 GLU A O 1
ATOM 736 N N . LYS A 1 90 ? 5.294 -15.763 1.374 1.00 88.31 90 LYS A N 1
ATOM 737 C CA . LYS A 1 90 ? 5.542 -14.856 2.510 1.00 88.31 90 LYS A CA 1
ATOM 738 C C . LYS A 1 90 ? 6.872 -14.103 2.373 1.00 88.31 90 LYS A C 1
ATOM 740 O O . LYS A 1 90 ? 6.895 -12.890 2.537 1.00 88.31 90 LYS A O 1
ATOM 745 N N . ARG A 1 91 ? 7.940 -14.798 1.958 1.00 89.81 91 ARG A N 1
ATOM 746 C CA . ARG A 1 91 ? 9.289 -14.228 1.752 1.00 89.81 91 ARG A CA 1
ATOM 747 C C . ARG A 1 91 ? 9.358 -13.117 0.695 1.00 89.81 91 ARG A C 1
ATOM 749 O O . ARG A 1 91 ? 10.323 -12.367 0.671 1.00 89.81 91 ARG A O 1
ATOM 756 N N . LEU A 1 92 ? 8.385 -13.032 -0.214 1.00 91.44 92 LEU A N 1
ATOM 757 C CA . LEU A 1 92 ? 8.337 -12.006 -1.261 1.00 91.44 92 LEU A CA 1
ATOM 758 C C . LEU A 1 92 ? 7.304 -10.918 -0.958 1.00 91.44 92 LEU A C 1
ATOM 760 O O . LEU A 1 92 ? 7.232 -9.927 -1.684 1.00 91.44 92 LEU A O 1
ATOM 764 N N . LYS A 1 93 ? 6.483 -11.090 0.080 1.00 90.88 93 LYS A N 1
ATOM 765 C CA . LYS A 1 93 ? 5.484 -10.101 0.468 1.00 90.88 93 LYS A CA 1
ATOM 766 C C . LYS A 1 93 ? 6.177 -8.944 1.173 1.00 90.88 93 LYS A C 1
ATOM 768 O O . LYS A 1 93 ? 6.858 -9.160 2.169 1.00 90.88 93 LYS A O 1
ATOM 773 N N . PHE A 1 94 ? 5.968 -7.730 0.674 1.00 91.50 94 PHE A N 1
ATOM 774 C CA . PHE A 1 94 ? 6.478 -6.534 1.329 1.00 91.50 94 PHE A CA 1
ATOM 775 C C . PHE A 1 94 ? 5.875 -6.387 2.733 1.00 91.50 94 PHE A C 1
ATOM 777 O O . PHE A 1 94 ? 4.653 -6.444 2.906 1.00 91.50 94 PHE A O 1
ATOM 784 N N . ALA A 1 95 ? 6.736 -6.161 3.717 1.00 91.44 95 ALA A N 1
ATOM 785 C CA . ALA A 1 95 ? 6.371 -5.730 5.057 1.00 91.44 95 ALA A CA 1
ATOM 786 C C . ALA A 1 95 ? 7.335 -4.623 5.487 1.00 91.44 95 ALA A C 1
ATOM 788 O O . ALA A 1 95 ? 8.550 -4.806 5.459 1.00 91.44 95 ALA A O 1
ATOM 789 N N . VAL A 1 96 ? 6.787 -3.470 5.862 1.00 94.06 96 VAL A N 1
ATOM 790 C CA . VAL A 1 96 ? 7.556 -2.278 6.247 1.00 94.06 96 VAL A CA 1
ATOM 791 C C . VAL A 1 96 ? 8.466 -2.556 7.456 1.00 94.06 96 VAL A C 1
ATOM 793 O O . VAL A 1 96 ? 8.224 -3.492 8.222 1.00 94.06 96 VAL A O 1
ATOM 796 N N . GLN A 1 97 ? 9.512 -1.746 7.628 1.00 96.56 97 GLN A N 1
ATOM 797 C CA . GLN A 1 97 ? 10.396 -1.790 8.797 1.00 96.56 97 GLN A CA 1
ATOM 798 C C . GLN A 1 97 ? 9.595 -1.687 10.103 1.00 96.56 97 GLN A C 1
ATOM 800 O O . GLN A 1 97 ? 8.629 -0.922 10.191 1.00 96.56 97 GLN A O 1
ATOM 805 N N . LYS A 1 98 ? 9.976 -2.488 11.107 1.00 96.25 98 LYS A N 1
ATOM 806 C CA . LYS A 1 98 ? 9.220 -2.627 12.366 1.00 96.25 98 LYS A CA 1
ATOM 807 C C . LYS A 1 98 ? 9.105 -1.308 13.136 1.00 96.25 98 LYS A C 1
ATOM 809 O O . LYS A 1 98 ? 8.048 -1.010 13.683 1.00 96.25 98 LYS A O 1
ATOM 814 N N . ASP A 1 99 ? 10.173 -0.526 13.179 1.00 96.69 99 ASP A N 1
ATOM 815 C CA . ASP A 1 99 ? 10.228 0.787 13.827 1.00 96.69 99 ASP A CA 1
ATOM 816 C C . ASP A 1 99 ? 9.307 1.806 13.143 1.00 96.69 99 ASP A C 1
ATOM 818 O O . ASP A 1 99 ? 8.522 2.464 13.824 1.00 96.69 99 ASP A O 1
ATOM 822 N N . ILE A 1 100 ? 9.315 1.869 11.808 1.00 96.88 100 ILE A N 1
ATOM 823 C CA . ILE A 1 100 ? 8.417 2.728 11.024 1.00 96.88 100 ILE A CA 1
ATOM 824 C C . ILE A 1 100 ? 6.956 2.306 11.227 1.00 96.88 100 ILE A C 1
ATOM 826 O O . ILE A 1 100 ? 6.090 3.153 11.450 1.00 96.88 100 ILE A O 1
ATOM 830 N N . ALA A 1 101 ? 6.673 0.999 11.186 1.00 96.25 101 ALA A N 1
ATOM 831 C CA . ALA A 1 101 ? 5.335 0.460 11.430 1.00 96.25 101 ALA A CA 1
ATOM 832 C C . ALA A 1 101 ? 4.808 0.866 12.811 1.00 96.25 101 ALA A C 1
ATOM 834 O O . ALA A 1 101 ? 3.671 1.323 12.941 1.00 96.25 101 ALA A O 1
ATOM 835 N N . LYS A 1 102 ? 5.649 0.711 13.837 1.00 97.00 102 LYS A N 1
ATOM 836 C CA . LYS A 1 102 ? 5.318 1.058 15.216 1.00 97.00 102 LYS A CA 1
ATOM 837 C C . LYS A 1 102 ? 5.101 2.562 15.363 1.00 97.00 102 LYS A C 1
ATOM 839 O O . LYS A 1 102 ? 4.072 2.961 15.892 1.00 97.00 102 LYS A O 1
ATOM 844 N N . ALA A 1 103 ? 5.998 3.383 14.817 1.00 97.56 103 ALA A N 1
ATOM 845 C CA . ALA A 1 103 ? 5.871 4.838 14.845 1.00 97.56 103 ALA A CA 1
ATOM 846 C C . ALA A 1 103 ? 4.566 5.318 14.190 1.00 97.56 103 ALA A C 1
ATOM 84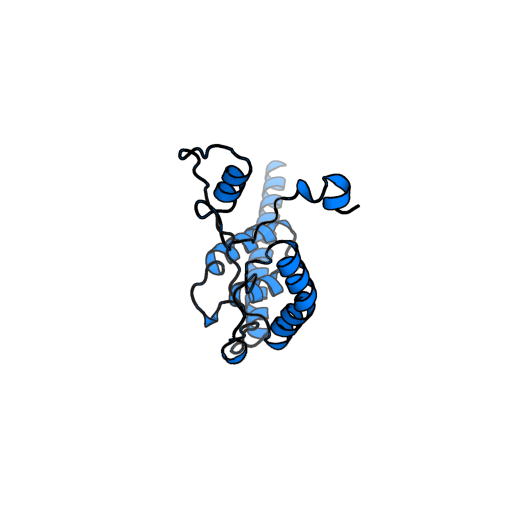8 O O . ALA A 1 103 ? 3.905 6.208 14.722 1.00 97.56 103 ALA A O 1
ATOM 849 N N . TYR A 1 104 ? 4.156 4.703 13.075 1.00 96.56 104 TYR A N 1
ATOM 850 C CA . TYR A 1 104 ? 2.875 4.993 12.431 1.00 96.56 104 TYR A CA 1
ATOM 851 C C . TYR A 1 104 ? 1.684 4.666 13.344 1.00 96.56 104 TYR A C 1
ATOM 853 O O . TYR A 1 104 ? 0.785 5.490 13.510 1.00 96.56 104 TYR A O 1
ATOM 861 N N . VAL A 1 105 ? 1.672 3.476 13.954 1.00 95.19 105 VAL A N 1
ATOM 862 C CA . VAL A 1 105 ? 0.590 3.061 14.863 1.00 95.19 105 VAL A CA 1
ATOM 863 C C . VAL A 1 105 ? 0.531 3.958 16.101 1.00 95.19 105 VAL A C 1
ATOM 865 O O . VAL A 1 105 ? -0.552 4.418 16.462 1.00 95.19 105 VAL A O 1
ATOM 868 N N . ASP A 1 106 ? 1.680 4.259 16.705 1.00 96.31 106 ASP A N 1
ATOM 869 C CA . ASP A 1 106 ? 1.784 5.108 17.894 1.00 96.31 106 ASP A CA 1
ATOM 870 C C . ASP A 1 106 ? 1.318 6.544 17.594 1.00 96.31 106 ASP A C 1
ATOM 872 O O . ASP A 1 106 ? 0.576 7.134 18.381 1.00 96.31 106 ASP A O 1
ATOM 876 N N . TYR A 1 107 ? 1.674 7.088 16.423 1.00 97.62 107 TYR A N 1
ATOM 877 C CA . TYR A 1 107 ? 1.251 8.422 15.985 1.00 97.62 107 TYR A CA 1
ATOM 878 C C . TYR A 1 107 ? -0.278 8.561 15.910 1.00 97.62 107 TYR A C 1
ATOM 880 O O . TYR A 1 107 ? -0.835 9.568 16.350 1.00 97.62 107 TYR A O 1
ATOM 888 N N . PHE A 1 108 ? -0.976 7.547 15.389 1.00 96.00 108 PHE A N 1
ATOM 889 C CA . PHE A 1 108 ? -2.435 7.578 15.248 1.00 96.00 108 PHE A CA 1
ATOM 890 C C . PHE A 1 108 ? -3.200 7.091 16.486 1.00 96.00 108 PHE A C 1
ATOM 892 O O . PHE A 1 108 ? -4.428 7.202 16.504 1.00 96.00 108 PHE A O 1
ATOM 899 N N . ALA A 1 109 ? -2.527 6.596 17.529 1.00 95.25 109 ALA A N 1
ATOM 900 C CA . ALA A 1 109 ? -3.173 5.991 18.696 1.00 95.25 109 ALA A CA 1
ATOM 901 C C . ALA A 1 109 ? -4.186 6.925 19.382 1.00 95.25 109 ALA A C 1
ATOM 903 O O . ALA A 1 109 ? -5.316 6.522 19.655 1.00 95.25 109 ALA A O 1
ATOM 904 N N . SER A 1 110 ? -3.823 8.194 19.597 1.00 95.81 110 SER A N 1
ATOM 905 C CA . SER A 1 110 ? -4.710 9.194 20.215 1.00 95.81 110 SER A CA 1
ATOM 906 C C . SER A 1 110 ? -5.948 9.486 19.361 1.00 95.81 110 SER A C 1
ATOM 908 O O . SER A 1 110 ? -7.061 9.594 19.876 1.00 95.81 110 SER A O 1
ATOM 910 N N . SER A 1 111 ? -5.762 9.563 18.043 1.00 95.38 111 SER A N 1
ATOM 911 C CA . SER A 1 111 ? -6.842 9.809 17.087 1.00 95.38 111 SER A CA 1
ATOM 912 C C . SER A 1 111 ? -7.786 8.609 17.005 1.00 95.38 111 SER A C 1
ATOM 914 O O . SER A 1 111 ? -9.002 8.783 16.990 1.00 95.38 111 SER A O 1
ATOM 916 N N . LEU A 1 112 ? -7.243 7.389 17.010 1.00 94.19 112 LEU A N 1
ATOM 917 C CA . LEU A 1 112 ? -8.027 6.153 17.043 1.00 94.19 112 LEU A CA 1
ATOM 918 C C . LEU A 1 112 ? -8.837 6.028 18.333 1.00 94.19 112 LEU A C 1
ATOM 920 O O . LEU A 1 112 ? -10.007 5.657 18.276 1.00 94.19 112 LEU A O 1
ATOM 924 N N . GLU A 1 113 ? -8.252 6.380 19.477 1.00 95.75 113 GLU A N 1
ATOM 925 C CA . GLU A 1 113 ? -8.954 6.374 20.762 1.00 95.75 113 GLU A CA 1
ATOM 926 C C . GLU A 1 113 ? -10.121 7.370 20.763 1.00 95.75 113 GLU A C 1
ATOM 928 O O . GLU A 1 113 ? -11.228 7.035 21.186 1.00 95.75 113 GLU A O 1
ATOM 933 N N . TRP A 1 114 ? -9.918 8.568 20.206 1.00 95.75 114 TRP A N 1
ATOM 934 C CA . TRP A 1 114 ? -10.994 9.544 20.029 1.00 95.75 114 TRP A CA 1
ATOM 935 C C . TRP A 1 114 ? -12.106 9.025 19.104 1.00 95.75 114 TRP A C 1
ATOM 937 O O . TRP A 1 114 ? -13.281 9.103 19.468 1.00 95.75 114 TRP A O 1
ATOM 947 N N . VAL A 1 115 ? -11.761 8.443 17.946 1.00 94.50 115 VAL A N 1
ATOM 948 C CA . VAL A 1 115 ? -12.741 7.852 17.011 1.00 94.50 115 VAL A CA 1
ATOM 949 C C . VAL A 1 115 ? -13.530 6.732 17.691 1.00 94.50 115 VAL A C 1
ATOM 951 O O . VAL A 1 115 ? -14.750 6.667 17.539 1.00 94.50 115 VAL A O 1
ATOM 954 N N . LYS A 1 116 ? -12.859 5.876 18.472 1.00 95.56 116 LYS A N 1
ATOM 955 C CA . LYS A 1 116 ? -13.497 4.794 19.228 1.00 95.56 116 LYS A CA 1
ATOM 956 C C . LYS A 1 116 ? -14.493 5.343 20.230 1.00 95.56 116 LYS A C 1
ATOM 958 O O . LYS A 1 116 ? -15.653 4.959 20.193 1.00 95.56 116 LYS A O 1
ATOM 963 N N . ASN A 1 117 ? -14.073 6.285 21.062 1.00 96.06 117 ASN A N 1
ATOM 964 C CA . ASN A 1 117 ? -14.932 6.821 22.111 1.00 96.06 117 ASN A CA 1
ATOM 965 C C . ASN A 1 117 ? -16.115 7.617 21.540 1.00 96.06 117 ASN A C 1
ATOM 967 O O . ASN A 1 117 ? -17.201 7.575 22.112 1.00 96.06 117 ASN A O 1
ATOM 971 N N . LYS A 1 118 ? -15.932 8.298 20.400 1.00 94.06 118 LYS A N 1
ATOM 972 C CA . LYS A 1 118 ? -16.995 9.079 19.758 1.00 94.06 118 LYS A CA 1
ATOM 973 C C . LYS A 1 118 ? -18.000 8.219 18.987 1.00 94.06 118 LYS A C 1
ATOM 975 O O . LYS A 1 118 ? -19.198 8.407 19.156 1.00 94.06 118 LYS A O 1
ATOM 980 N N . TYR A 1 119 ? -17.530 7.304 18.138 1.00 93.31 119 TYR A N 1
ATOM 981 C CA . TYR A 1 119 ? -18.390 6.596 17.177 1.00 93.31 119 TYR A CA 1
ATOM 982 C C . TYR A 1 119 ? -18.604 5.117 17.504 1.00 93.31 119 TYR A C 1
ATOM 984 O O . TYR A 1 119 ? -19.591 4.525 17.075 1.00 93.31 119 TYR A O 1
ATOM 992 N N . PHE A 1 120 ? -17.703 4.504 18.273 1.00 94.69 120 PHE A N 1
ATOM 993 C CA . PHE A 1 120 ? -17.735 3.073 18.579 1.00 94.69 120 PHE A CA 1
ATOM 994 C C . PHE A 1 120 ? -17.508 2.781 20.075 1.00 94.69 120 PHE A C 1
ATOM 996 O O . PHE A 1 120 ? -16.689 1.919 20.403 1.00 94.69 120 PHE A O 1
ATOM 1003 N N . PRO A 1 121 ? -18.225 3.446 21.008 1.00 95.31 121 PRO A N 1
ATOM 1004 C CA . PRO A 1 121 ? -17.963 3.326 22.449 1.00 95.31 121 PRO A CA 1
ATOM 1005 C C . PRO A 1 121 ? -18.200 1.911 23.001 1.00 95.31 121 PRO A C 1
ATOM 1007 O O . PRO A 1 121 ? -17.741 1.577 24.086 1.00 95.31 121 PRO A O 1
ATOM 1010 N N . HIS A 1 122 ? -18.916 1.071 22.250 1.00 93.81 122 HIS A N 1
ATOM 1011 C CA . HIS A 1 122 ? -19.189 -0.325 22.582 1.00 93.81 122 HIS A CA 1
ATOM 1012 C C . HIS A 1 122 ? -18.061 -1.288 22.165 1.00 93.81 122 HIS A C 1
ATOM 1014 O O . HIS A 1 122 ? -18.111 -2.466 22.517 1.00 93.81 122 HIS A O 1
ATOM 1020 N N . LYS A 1 123 ? -17.065 -0.832 21.392 1.00 92.56 123 LYS A N 1
ATOM 1021 C CA . LYS A 1 123 ? -15.930 -1.656 20.957 1.00 92.56 123 LYS A CA 1
ATOM 1022 C C . LYS A 1 123 ? -14.728 -1.453 21.873 1.00 92.56 123 LYS A C 1
ATOM 1024 O O . LYS A 1 123 ? -14.335 -0.328 22.165 1.00 92.56 123 LYS A O 1
ATOM 1029 N N . ASN A 1 124 ? -14.073 -2.557 22.233 1.00 90.50 124 ASN A N 1
ATOM 1030 C CA . ASN A 1 124 ? -12.809 -2.524 22.977 1.00 90.50 124 ASN A CA 1
ATOM 1031 C C . ASN A 1 124 ? -11.638 -2.029 22.109 1.00 90.50 124 ASN A C 1
ATOM 1033 O O . ASN A 1 124 ? -10.748 -1.340 22.605 1.00 90.50 124 ASN A O 1
ATOM 1037 N N . SER A 1 125 ? -11.648 -2.342 20.809 1.00 90.06 125 SER A N 1
ATOM 1038 C CA . SER A 1 125 ? -10.694 -1.836 19.817 1.00 90.06 125 SER A CA 1
ATOM 1039 C C . SER A 1 125 ? -11.368 -1.655 18.452 1.00 90.06 125 SER A C 1
ATOM 1041 O O . SER A 1 125 ? -12.360 -2.317 18.147 1.00 90.06 125 SER A O 1
ATOM 1043 N N . LEU A 1 126 ? -10.834 -0.743 17.630 1.00 91.19 126 LEU A N 1
ATOM 1044 C CA . LEU A 1 126 ? -11.325 -0.514 16.260 1.00 91.19 126 LEU A CA 1
ATOM 1045 C C . LEU A 1 126 ? -10.739 -1.498 15.248 1.00 91.19 126 LEU A C 1
ATOM 1047 O O . LEU A 1 126 ? -11.396 -1.836 14.272 1.00 91.19 126 LEU A O 1
ATOM 1051 N N . PHE A 1 127 ? -9.509 -1.946 15.489 1.00 89.69 127 PHE A N 1
ATOM 1052 C CA . PHE A 1 127 ? -8.769 -2.860 14.627 1.00 89.69 127 PHE A CA 1
ATOM 1053 C C . PHE A 1 127 ? -8.052 -3.906 15.484 1.00 89.69 127 PHE A C 1
ATOM 1055 O O . PHE A 1 127 ? -7.848 -3.700 16.688 1.00 89.69 127 PHE A O 1
ATOM 1062 N N . THR A 1 128 ? -7.659 -5.024 14.873 1.00 89.00 128 THR A N 1
ATOM 1063 C CA . THR A 1 128 ? -6.821 -6.033 15.529 1.00 89.00 128 THR A CA 1
ATOM 1064 C C . THR A 1 128 ? -5.460 -5.427 15.893 1.00 89.00 128 THR A C 1
ATOM 1066 O O . THR A 1 128 ? -4.774 -4.915 15.004 1.00 89.00 128 THR A O 1
ATOM 1069 N N . PRO A 1 129 ? -5.040 -5.474 17.172 1.00 89.94 129 PRO A N 1
ATOM 1070 C CA . PRO A 1 129 ? -3.717 -5.010 17.571 1.00 89.94 129 PRO A CA 1
ATOM 1071 C C . PRO A 1 129 ? -2.605 -5.795 16.869 1.00 89.94 129 PRO A C 1
ATOM 1073 O O . PRO A 1 129 ? -2.707 -7.007 16.679 1.00 89.94 129 PRO A O 1
ATOM 1076 N N . VAL A 1 130 ? -1.521 -5.110 16.512 1.00 92.44 130 VAL A N 1
ATOM 1077 C CA . VAL A 1 130 ? -0.340 -5.752 15.924 1.00 92.44 130 VAL A CA 1
ATOM 1078 C C . VAL A 1 130 ? 0.479 -6.416 17.031 1.00 92.44 130 VAL A C 1
ATOM 1080 O O . VAL A 1 130 ? 0.849 -5.758 18.005 1.00 92.44 130 VAL A O 1
ATOM 1083 N N . ASN A 1 131 ? 0.806 -7.701 16.872 1.00 95.31 131 ASN A N 1
ATOM 1084 C CA . ASN A 1 131 ? 1.786 -8.361 17.730 1.00 95.31 131 ASN A CA 1
ATOM 1085 C C . ASN A 1 131 ? 3.199 -7.959 17.290 1.00 95.31 131 ASN A C 1
ATOM 1087 O O . ASN A 1 131 ? 3.735 -8.490 16.318 1.00 95.31 131 ASN A O 1
ATOM 1091 N N . TRP A 1 132 ? 3.797 -7.000 17.994 1.00 95.44 132 TRP A N 1
ATOM 1092 C CA . TRP A 1 132 ? 5.129 -6.503 17.656 1.00 95.44 132 TRP A CA 1
ATOM 1093 C C . TRP A 1 132 ? 6.237 -7.525 17.912 1.00 95.44 132 TRP A C 1
ATOM 1095 O O . TRP A 1 132 ? 7.250 -7.468 17.218 1.00 95.44 132 TRP A O 1
ATOM 1105 N N . GLU A 1 133 ? 6.069 -8.456 18.852 1.00 95.25 133 GLU A N 1
ATOM 1106 C CA . GLU A 1 133 ? 7.066 -9.505 19.118 1.00 95.25 133 GLU A CA 1
ATOM 1107 C C . GLU A 1 133 ? 7.153 -10.503 17.959 1.00 95.25 133 GLU A C 1
ATOM 1109 O O . GLU A 1 133 ? 8.240 -10.941 17.594 1.00 95.25 133 GLU A O 1
ATOM 1114 N N . GLU A 1 134 ? 6.023 -10.774 17.307 1.00 95.12 134 GLU A N 1
ATOM 1115 C CA . GLU A 1 134 ? 5.918 -11.677 16.152 1.00 95.12 134 GLU A CA 1
ATOM 1116 C C . GLU A 1 134 ? 5.948 -10.942 14.799 1.00 95.12 134 GLU A C 1
ATOM 1118 O O . GLU A 1 134 ? 5.750 -11.552 13.746 1.00 95.12 134 GLU A O 1
ATOM 1123 N N . TYR A 1 135 ? 6.173 -9.624 14.793 1.00 94.62 135 TYR A N 1
ATOM 1124 C CA . TYR A 1 135 ? 6.175 -8.842 13.560 1.00 94.62 135 TYR A CA 1
ATOM 1125 C C . TYR A 1 135 ? 7.406 -9.165 12.702 1.00 94.62 135 TYR A C 1
ATOM 1127 O O . TYR A 1 135 ? 8.532 -8.774 13.016 1.00 94.62 135 TYR A O 1
ATOM 1135 N N . GLU A 1 136 ? 7.174 -9.829 11.572 1.00 92.75 136 GLU A N 1
ATOM 1136 C CA . GLU A 1 136 ? 8.195 -10.105 10.564 1.00 92.75 136 GLU A CA 1
ATOM 1137 C C . GLU A 1 136 ? 8.268 -8.969 9.534 1.00 92.75 136 GLU A C 1
ATOM 1139 O O . GLU A 1 136 ? 7.370 -8.791 8.708 1.00 92.75 136 GLU A O 1
ATOM 1144 N N . GLN A 1 137 ? 9.364 -8.208 9.562 1.00 93.56 137 GLN A N 1
ATOM 1145 C CA . GLN A 1 137 ? 9.663 -7.203 8.540 1.00 93.56 137 GLN A CA 1
ATOM 1146 C C . GLN A 1 137 ? 10.232 -7.845 7.268 1.00 93.56 137 GLN A C 1
ATOM 1148 O O . GLN A 1 137 ? 10.959 -8.834 7.333 1.00 93.56 137 GLN A O 1
ATOM 1153 N N . ASN A 1 138 ? 9.935 -7.254 6.112 1.00 93.44 138 ASN A N 1
ATOM 1154 C CA . ASN A 1 138 ? 10.389 -7.738 4.811 1.00 93.44 138 ASN A CA 1
ATOM 1155 C C . ASN A 1 138 ? 10.309 -6.611 3.769 1.00 93.44 138 ASN A C 1
ATOM 1157 O O . ASN A 1 138 ? 9.465 -6.623 2.874 1.00 93.44 138 ASN A O 1
ATOM 1161 N N . TYR A 1 139 ? 11.118 -5.570 3.957 1.00 91.25 139 TYR A N 1
ATOM 1162 C CA . TYR A 1 139 ? 11.019 -4.316 3.198 1.00 91.25 139 TYR A CA 1
ATOM 1163 C C . TYR A 1 139 ? 12.054 -4.200 2.076 1.00 91.25 139 TYR A C 1
ATOM 1165 O O . TYR A 1 139 ? 11.974 -3.275 1.274 1.00 91.25 139 TYR A O 1
ATOM 1173 N N . THR A 1 140 ? 13.038 -5.099 2.036 1.00 90.50 140 THR A N 1
ATOM 1174 C CA . THR A 1 140 ? 14.129 -5.087 1.059 1.00 90.50 140 THR A CA 1
ATOM 1175 C C . THR A 1 140 ? 14.615 -6.504 0.773 1.00 90.50 140 THR A C 1
ATOM 1177 O O . THR A 1 140 ? 14.403 -7.418 1.571 1.00 90.50 140 THR A O 1
ATOM 1180 N N . LEU A 1 141 ? 15.281 -6.688 -0.362 1.00 89.44 141 LEU A N 1
ATOM 1181 C CA . LEU A 1 141 ? 15.911 -7.947 -0.739 1.00 89.44 141 LEU A CA 1
ATOM 1182 C C . LEU A 1 141 ? 17.308 -8.032 -0.117 1.00 89.44 141 LEU A C 1
ATOM 1184 O O . LEU A 1 141 ? 18.150 -7.170 -0.341 1.00 89.44 141 LEU A O 1
ATOM 1188 N N . THR A 1 142 ? 17.570 -9.088 0.650 1.00 84.56 142 THR A N 1
ATOM 1189 C CA . THR A 1 142 ? 18.812 -9.244 1.431 1.00 84.56 142 THR A CA 1
ATOM 1190 C C . THR A 1 142 ? 19.869 -10.129 0.770 1.00 84.56 142 THR A C 1
ATOM 1192 O O . THR A 1 142 ? 21.010 -10.155 1.219 1.00 84.56 142 THR A O 1
ATOM 1195 N N . HIS A 1 143 ? 19.505 -10.877 -0.275 1.00 82.12 143 HIS A N 1
ATOM 1196 C CA . HIS A 1 143 ? 20.340 -11.940 -0.856 1.00 82.12 143 HIS A CA 1
ATOM 1197 C C . HIS A 1 143 ? 20.773 -11.681 -2.309 1.00 82.12 143 HIS A C 1
ATOM 1199 O O . HIS A 1 143 ? 21.196 -12.612 -2.986 1.00 82.12 143 HIS A O 1
ATOM 1205 N N . MET A 1 144 ? 20.659 -10.444 -2.802 1.00 80.75 144 MET A N 1
ATOM 1206 C CA . MET A 1 144 ? 21.159 -10.034 -4.122 1.00 80.75 144 MET A CA 1
ATOM 1207 C C . MET A 1 144 ? 21.875 -8.691 -4.022 1.00 80.75 144 MET A C 1
ATOM 1209 O O . MET A 1 144 ? 21.512 -7.858 -3.188 1.00 80.75 144 MET A O 1
ATOM 1213 N N . LEU A 1 145 ? 22.892 -8.480 -4.859 1.00 89.81 145 LEU A N 1
ATOM 1214 C CA . LEU A 1 145 ? 23.601 -7.206 -4.909 1.00 89.81 145 LEU A CA 1
ATOM 1215 C C . LEU A 1 145 ? 22.742 -6.183 -5.657 1.00 89.81 145 LEU A C 1
ATOM 1217 O O . LEU A 1 145 ? 22.044 -6.527 -6.609 1.00 89.81 145 LEU A O 1
ATOM 1221 N N . SER A 1 146 ? 22.830 -4.902 -5.278 1.00 89.50 146 SER A N 1
ATOM 1222 C CA . SER A 1 146 ? 22.138 -3.837 -6.027 1.00 89.50 146 SER A CA 1
ATOM 1223 C C . SER A 1 146 ? 22.515 -3.859 -7.507 1.00 89.50 146 SER A C 1
ATOM 1225 O O . SER A 1 146 ? 21.649 -3.694 -8.359 1.00 89.50 146 SER A O 1
ATOM 1227 N N . LYS A 1 147 ? 23.794 -4.136 -7.792 1.00 93.44 147 LYS A N 1
ATOM 1228 C CA . LYS A 1 147 ? 24.315 -4.224 -9.152 1.00 93.44 147 LYS A CA 1
ATOM 1229 C C . LYS A 1 147 ? 23.598 -5.290 -9.984 1.00 93.44 147 LYS A C 1
ATOM 1231 O O . LYS A 1 147 ? 23.317 -5.037 -11.144 1.00 93.44 147 LYS A O 1
ATOM 1236 N N . ASP A 1 148 ? 23.250 -6.439 -9.402 1.00 92.81 148 ASP A N 1
ATOM 1237 C CA . ASP A 1 148 ? 22.554 -7.500 -10.142 1.00 92.81 148 ASP A CA 1
ATOM 1238 C C . ASP A 1 148 ? 21.196 -6.998 -10.658 1.00 92.81 148 ASP A C 1
ATOM 1240 O O . ASP A 1 148 ? 20.792 -7.276 -11.785 1.00 92.81 148 ASP A O 1
ATOM 1244 N N . TRP A 1 149 ? 20.501 -6.199 -9.847 1.00 93.75 149 TRP A N 1
ATOM 1245 C CA . TRP A 1 149 ? 19.245 -5.570 -10.242 1.00 93.75 149 TRP A CA 1
ATOM 1246 C C . TRP A 1 149 ? 19.424 -4.445 -11.256 1.00 93.75 149 TRP A C 1
ATOM 1248 O O . TRP A 1 149 ? 18.561 -4.274 -12.120 1.00 93.75 149 TRP A O 1
ATOM 1258 N N . ASP A 1 150 ? 20.516 -3.689 -11.154 1.00 94.31 150 ASP A N 1
ATOM 1259 C CA . ASP A 1 150 ? 20.873 -2.666 -12.137 1.00 94.31 150 ASP A CA 1
ATOM 1260 C C . ASP A 1 150 ? 21.131 -3.318 -13.500 1.00 94.31 150 ASP A C 1
ATOM 1262 O O . ASP A 1 150 ? 20.490 -2.934 -14.477 1.00 94.31 150 ASP A O 1
ATOM 1266 N N . ASP A 1 151 ? 21.937 -4.384 -13.536 1.00 95.62 151 ASP A N 1
ATOM 1267 C CA . ASP A 1 151 ? 22.262 -5.150 -14.743 1.00 95.62 151 ASP A CA 1
ATOM 1268 C C . ASP A 1 151 ? 20.993 -5.760 -15.380 1.00 95.62 151 ASP A C 1
ATOM 1270 O O . ASP A 1 151 ? 20.801 -5.687 -16.597 1.00 95.62 151 ASP A O 1
ATOM 1274 N N . VAL A 1 152 ? 20.072 -6.311 -14.575 1.00 94.19 152 VAL A N 1
ATOM 1275 C CA . VAL A 1 152 ? 18.773 -6.820 -15.066 1.00 94.19 152 VAL A CA 1
ATOM 1276 C C . VAL A 1 152 ? 17.911 -5.698 -15.653 1.00 94.19 152 VAL A C 1
ATOM 1278 O O . VAL A 1 152 ? 17.314 -5.868 -16.722 1.00 94.19 152 VAL A O 1
ATOM 1281 N N . ALA A 1 153 ? 17.820 -4.555 -14.970 1.00 93.69 153 ALA A N 1
ATOM 1282 C CA . ALA A 1 153 ? 17.035 -3.419 -15.444 1.00 93.69 153 ALA A CA 1
ATOM 1283 C C . ALA A 1 153 ? 17.632 -2.809 -16.721 1.00 93.69 153 ALA A C 1
ATOM 1285 O O . ALA A 1 153 ? 16.879 -2.463 -17.633 1.00 93.69 153 ALA A O 1
ATOM 1286 N N . ASP A 1 154 ? 18.961 -2.718 -16.810 1.00 94.31 154 ASP A N 1
ATOM 1287 C CA . ASP A 1 154 ? 19.686 -2.245 -17.991 1.00 94.31 154 ASP A CA 1
ATOM 1288 C C . ASP A 1 154 ? 19.500 -3.170 -19.185 1.00 94.31 154 ASP A C 1
ATOM 1290 O O . ASP A 1 154 ? 19.223 -2.700 -20.288 1.00 94.31 154 ASP A O 1
ATOM 1294 N N . PHE A 1 155 ? 19.544 -4.483 -18.971 1.00 95.12 155 PHE A N 1
ATOM 1295 C CA . PHE A 1 155 ? 19.262 -5.449 -20.027 1.00 95.12 155 PHE A CA 1
ATOM 1296 C C . PHE A 1 155 ? 17.842 -5.283 -20.594 1.00 95.12 155 PHE A C 1
ATOM 1298 O O . PHE A 1 155 ? 17.651 -5.218 -21.811 1.00 95.12 155 PHE A O 1
ATOM 1305 N N . ILE A 1 156 ? 16.831 -5.149 -19.728 1.00 92.50 156 ILE A N 1
ATOM 1306 C CA . ILE A 1 156 ? 15.441 -4.914 -20.154 1.00 92.50 156 ILE A CA 1
ATOM 1307 C C . ILE A 1 156 ? 15.309 -3.570 -20.885 1.00 92.50 156 ILE A C 1
ATOM 1309 O O . ILE A 1 156 ? 14.657 -3.496 -21.931 1.00 92.50 156 ILE A O 1
ATOM 1313 N N . ALA A 1 157 ? 15.931 -2.516 -20.357 1.00 91.00 157 ALA A N 1
ATOM 1314 C CA . ALA A 1 157 ? 15.953 -1.193 -20.970 1.00 91.00 157 ALA A CA 1
ATOM 1315 C C . ALA A 1 157 ? 16.566 -1.233 -22.376 1.00 91.00 157 ALA A C 1
ATOM 1317 O O . ALA A 1 157 ? 15.972 -0.711 -23.322 1.00 91.00 157 ALA A O 1
ATOM 1318 N N . GLN A 1 158 ? 17.704 -1.910 -22.530 1.00 92.62 158 GLN A N 1
ATOM 1319 C CA . GLN A 1 158 ? 18.402 -2.058 -23.803 1.00 92.62 158 GLN A CA 1
ATOM 1320 C C . GLN A 1 158 ? 17.519 -2.736 -24.854 1.00 92.62 158 GLN A C 1
ATOM 1322 O O . GLN A 1 158 ? 17.412 -2.228 -25.967 1.00 92.62 158 GLN A O 1
ATOM 1327 N N . ILE A 1 159 ? 16.814 -3.818 -24.499 1.00 90.69 159 ILE A N 1
ATOM 1328 C CA . ILE A 1 159 ? 15.876 -4.494 -25.415 1.00 90.69 159 ILE A CA 1
ATOM 1329 C C . ILE A 1 159 ? 14.825 -3.513 -25.952 1.00 90.69 159 ILE A C 1
ATOM 1331 O O . ILE A 1 159 ? 14.498 -3.526 -27.141 1.00 90.69 159 ILE A O 1
ATOM 1335 N N . ILE A 1 160 ? 14.286 -2.654 -25.086 1.00 88.69 160 ILE A N 1
ATOM 1336 C CA . ILE A 1 160 ? 13.240 -1.691 -25.450 1.00 88.69 160 ILE A CA 1
ATOM 1337 C C . ILE A 1 160 ? 13.793 -0.596 -26.352 1.00 88.69 160 ILE A C 1
ATOM 1339 O O . ILE A 1 160 ? 13.172 -0.280 -27.370 1.00 88.69 160 ILE A O 1
ATOM 1343 N N . VAL A 1 161 ? 14.948 -0.034 -25.996 1.00 88.81 161 VAL A N 1
ATOM 1344 C CA . VAL A 1 161 ? 15.621 0.998 -26.792 1.00 88.81 161 VAL A CA 1
ATOM 1345 C C . VAL A 1 161 ? 15.939 0.456 -28.182 1.00 88.81 161 VAL A C 1
ATOM 1347 O O . VAL A 1 161 ? 15.457 1.018 -29.166 1.00 88.81 161 VAL A O 1
ATOM 1350 N N . SER A 1 162 ? 16.607 -0.697 -28.271 1.00 91.00 162 SER A N 1
ATOM 1351 C CA . SER A 1 162 ? 16.960 -1.318 -29.551 1.00 91.00 162 SER A CA 1
ATOM 1352 C C . SER A 1 162 ? 15.728 -1.649 -30.395 1.00 91.00 162 SER A C 1
ATOM 1354 O O . SER A 1 162 ? 15.703 -1.370 -31.593 1.00 91.00 162 SER A O 1
ATOM 1356 N N . LYS A 1 163 ? 14.653 -2.174 -29.788 1.00 89.94 163 LYS A N 1
ATOM 1357 C CA . LYS A 1 163 ? 13.374 -2.378 -30.490 1.00 89.94 163 LYS A CA 1
ATOM 1358 C C . LYS A 1 163 ? 12.858 -1.071 -31.102 1.00 89.94 163 LYS A C 1
ATOM 1360 O O . LYS A 1 163 ? 12.389 -1.068 -32.240 1.00 89.94 163 LYS A O 1
ATOM 1365 N N . ASN A 1 164 ? 12.862 0.020 -30.341 1.00 87.62 164 ASN A N 1
ATOM 1366 C CA . ASN A 1 164 ? 12.299 1.293 -30.792 1.00 87.62 164 ASN A CA 1
ATOM 1367 C C . ASN A 1 164 ? 13.142 1.949 -31.891 1.00 87.62 164 ASN A C 1
ATOM 1369 O O . ASN A 1 164 ? 12.574 2.556 -32.801 1.00 87.62 164 ASN A O 1
ATOM 1373 N N . GLU A 1 165 ? 14.464 1.796 -31.836 1.00 90.38 165 GLU A N 1
ATOM 1374 C CA . GLU A 1 165 ? 15.383 2.226 -32.895 1.00 90.38 165 GLU A CA 1
ATOM 1375 C C . GLU A 1 165 ? 15.107 1.469 -34.199 1.00 90.38 165 GLU A C 1
ATOM 1377 O O . GLU A 1 165 ? 14.903 2.094 -35.240 1.00 90.38 165 GLU A O 1
ATOM 1382 N N . ILE A 1 166 ? 14.976 0.138 -34.132 1.00 93.62 166 ILE A N 1
ATOM 1383 C CA . ILE A 1 166 ? 14.637 -0.703 -35.292 1.00 93.62 166 ILE A CA 1
ATOM 1384 C C . ILE A 1 166 ? 13.289 -0.284 -35.895 1.00 93.62 166 ILE A C 1
ATOM 1386 O O . ILE A 1 166 ? 13.181 -0.100 -37.106 1.00 93.62 166 ILE A O 1
ATOM 1390 N N . ILE A 1 167 ? 12.255 -0.098 -35.065 1.00 90.94 167 ILE A N 1
ATOM 1391 C CA . ILE A 1 167 ? 10.925 0.319 -35.540 1.00 90.94 167 ILE A CA 1
ATOM 1392 C C . ILE A 1 167 ? 10.981 1.697 -36.208 1.00 90.94 167 ILE A C 1
ATOM 1394 O O . ILE A 1 167 ? 10.336 1.893 -37.237 1.00 90.94 167 ILE A O 1
ATOM 1398 N N . SER A 1 168 ? 11.720 2.648 -35.635 1.00 91.69 168 SER A N 1
ATOM 1399 C CA . SER A 1 168 ? 11.867 3.991 -36.211 1.00 91.69 168 SER A CA 1
ATOM 1400 C C . SER A 1 168 ? 12.556 3.932 -37.573 1.00 91.69 168 SER A C 1
ATOM 1402 O O . SER A 1 168 ? 12.020 4.463 -38.542 1.00 91.69 168 SER A O 1
ATOM 1404 N N . SER A 1 169 ? 13.660 3.186 -37.677 1.00 95.19 169 SER A N 1
ATOM 1405 C CA . SER A 1 169 ? 14.389 3.003 -38.937 1.00 95.19 169 SER A CA 1
ATOM 1406 C C . SER A 1 169 ? 13.519 2.369 -40.031 1.00 95.19 169 SER A C 1
ATOM 1408 O O . SER A 1 169 ? 13.490 2.849 -41.163 1.00 95.19 169 SER A O 1
ATOM 1410 N N . LEU A 1 170 ? 12.737 1.338 -39.693 1.00 95.94 170 LEU A N 1
ATOM 1411 C CA . LEU A 1 170 ? 11.818 0.699 -40.644 1.00 95.94 170 LEU A CA 1
ATOM 1412 C C . LEU A 1 170 ? 10.705 1.647 -41.113 1.00 95.94 170 LEU A C 1
ATOM 1414 O O . LEU A 1 170 ? 10.326 1.617 -42.283 1.00 95.94 170 LEU A O 1
ATOM 1418 N N . LYS A 1 171 ? 10.179 2.497 -40.221 1.00 94.56 171 LYS A N 1
ATOM 1419 C CA . LYS A 1 171 ? 9.178 3.513 -40.586 1.00 94.56 171 LYS A CA 1
ATOM 1420 C C . LYS A 1 171 ? 9.754 4.547 -41.550 1.00 94.56 171 LYS A C 1
ATOM 1422 O O . LYS A 1 171 ? 9.092 4.882 -42.525 1.00 94.56 171 LYS A O 1
ATOM 1427 N N . GLU A 1 172 ? 10.973 5.016 -41.307 1.00 95.44 172 GLU A N 1
ATOM 1428 C CA . GLU A 1 172 ? 11.656 5.963 -42.196 1.00 95.44 172 GLU A CA 1
ATOM 1429 C C . GLU A 1 172 ? 11.877 5.370 -43.594 1.00 95.44 172 GLU A C 1
ATOM 1431 O O . GLU A 1 172 ? 11.569 6.020 -44.592 1.00 95.44 172 GLU A O 1
ATOM 1436 N N . GLN A 1 173 ? 12.325 4.112 -43.676 1.00 95.00 173 GLN A N 1
ATOM 1437 C CA . GLN A 1 173 ? 12.502 3.407 -44.953 1.00 95.00 173 GLN A CA 1
ATOM 1438 C C . GLN A 1 173 ? 11.184 3.249 -45.723 1.00 95.00 173 GLN A C 1
ATOM 1440 O O . GLN A 1 173 ? 11.146 3.471 -46.932 1.00 95.00 173 GLN A O 1
ATOM 1445 N N . LEU A 1 174 ? 10.093 2.903 -45.031 1.00 95.56 174 LEU A N 1
AT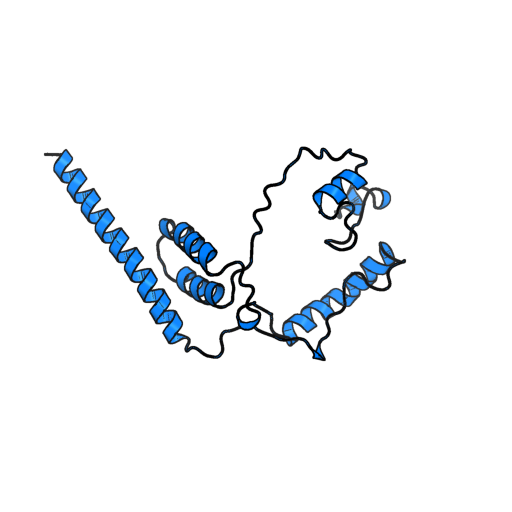OM 1446 C CA . LEU A 1 174 ? 8.757 2.797 -45.628 1.00 95.56 174 LEU A CA 1
ATOM 1447 C C . LEU A 1 174 ? 8.248 4.134 -46.177 1.00 95.56 174 LEU A C 1
ATOM 1449 O O . LEU A 1 174 ? 7.623 4.159 -47.232 1.00 95.56 174 LEU A O 1
ATOM 1453 N N . GLU A 1 175 ? 8.496 5.238 -45.474 1.00 94.81 175 GLU A N 1
ATOM 1454 C CA . GLU A 1 175 ? 8.079 6.570 -45.922 1.00 94.81 175 GLU A CA 1
ATOM 1455 C C . GLU A 1 175 ? 8.893 7.068 -47.121 1.00 94.81 175 GLU A C 1
ATOM 1457 O O . GLU A 1 175 ? 8.342 7.755 -47.979 1.00 94.81 175 GLU A O 1
ATOM 1462 N N . LEU A 1 176 ? 10.175 6.705 -47.218 1.00 93.12 176 LEU A N 1
ATOM 1463 C CA . LEU A 1 176 ? 10.985 6.964 -48.413 1.00 93.12 176 LEU A CA 1
ATOM 1464 C C . LEU A 1 176 ? 10.467 6.157 -49.610 1.00 93.12 176 LEU A C 1
ATOM 1466 O O . LEU A 1 176 ? 10.171 6.738 -50.646 1.00 93.12 176 LEU A O 1
ATOM 1470 N N . ALA A 1 177 ? 10.226 4.855 -49.428 1.00 90.56 177 ALA A N 1
ATOM 1471 C CA . ALA A 1 177 ? 9.724 3.972 -50.484 1.00 90.56 177 ALA A CA 1
ATOM 1472 C C . ALA A 1 177 ? 8.306 4.313 -50.988 1.00 90.56 177 ALA A C 1
ATOM 1474 O O . ALA A 1 177 ? 7.890 3.808 -52.022 1.00 90.56 177 ALA A O 1
ATOM 1475 N N . ARG A 1 178 ? 7.535 5.121 -50.247 1.00 89.25 178 ARG A N 1
ATOM 1476 C CA . ARG A 1 178 ? 6.210 5.625 -50.661 1.00 89.25 178 ARG A CA 1
ATOM 1477 C C . ARG A 1 178 ? 6.271 6.924 -51.464 1.00 89.25 178 ARG A C 1
ATOM 1479 O O . ARG A 1 178 ? 5.246 7.333 -52.006 1.00 89.25 178 ARG A O 1
ATOM 1486 N N . LYS A 1 179 ? 7.409 7.620 -51.437 1.00 83.19 179 LYS A N 1
ATOM 1487 C CA . LYS A 1 179 ? 7.621 8.891 -52.145 1.00 83.19 179 LYS A CA 1
ATOM 1488 C C . LYS A 1 179 ? 8.237 8.698 -53.531 1.00 83.19 179 LYS A C 1
ATOM 1490 O O . LYS A 1 179 ? 8.132 9.620 -54.336 1.00 83.19 179 LYS A O 1
ATOM 1495 N N . ASP A 1 180 ? 8.837 7.535 -53.767 1.00 64.25 180 ASP A N 1
ATOM 1496 C CA . ASP A 1 180 ? 9.318 7.054 -55.067 1.00 64.25 180 ASP A CA 1
ATOM 1497 C C . ASP A 1 180 ? 8.207 6.305 -55.827 1.00 64.25 180 ASP A C 1
ATOM 1499 O O . ASP A 1 180 ? 8.184 6.398 -57.076 1.00 64.25 180 ASP A O 1
#